Protein AF-A0A937ZSY2-F1 (afdb_monomer_lite)

Sequence (203 aa):
MAGVATFCYALLHLLLFAADKKWLPGGVASEIALRVYLAIGFAALLVFAALAATSTDAAMRRFGARRWRRLHALVYPAALLAVTHHFLQAKLAVGEPLVMAGLLLWLLAFRAMARGFGSAGRIPPRAVALSLALAAPLTALGEAAWYALKVGADPLALLAANLTAEAGTRPAWVVAPILLPLAVATILRARRPAAARLRPAAA

Radius of gyration: 21.31 Å; chains: 1; bounding box: 47×52×63 Å

Structure (mmCIF, N/CA/C/O backbone):
data_AF-A0A937ZSY2-F1
#
_entry.id   AF-A0A937ZSY2-F1
#
loop_
_atom_site.group_PDB
_atom_site.id
_atom_site.type_symbol
_atom_site.label_atom_id
_atom_site.label_alt_id
_atom_site.label_comp_id
_atom_site.label_asym_id
_atom_site.label_entity_id
_atom_site.label_seq_id
_atom_site.pdbx_PDB_ins_code
_atom_site.Cartn_x
_atom_site.Cartn_y
_atom_site.Cartn_z
_atom_site.occupancy
_atom_site.B_iso_or_equiv
_atom_site.auth_seq_id
_atom_site.auth_comp_id
_atom_site.auth_asym_id
_atom_site.auth_atom_id
_atom_site.pdbx_PDB_model_num
ATOM 1 N N . MET A 1 1 ? 0.628 1.681 18.178 1.00 76.94 1 MET A N 1
ATOM 2 C CA . MET A 1 1 ? 2.074 1.752 17.871 1.00 76.94 1 MET A CA 1
ATOM 3 C C . MET A 1 1 ? 2.391 1.491 16.405 1.00 76.94 1 MET A C 1
ATOM 5 O O . MET A 1 1 ? 3.028 2.348 15.816 1.00 76.94 1 MET A O 1
ATOM 9 N N . ALA A 1 2 ? 1.902 0.405 15.787 1.00 88.06 2 ALA A N 1
ATOM 10 C CA . ALA A 1 2 ? 2.209 0.071 14.385 1.00 88.06 2 ALA A CA 1
ATOM 11 C C . ALA A 1 2 ? 2.087 1.249 13.391 1.00 88.06 2 ALA A C 1
ATOM 13 O O . ALA A 1 2 ? 3.024 1.495 12.650 1.00 88.06 2 ALA A O 1
ATOM 14 N N . GLY A 1 3 ? 1.002 2.038 13.429 1.00 90.50 3 GLY A N 1
ATOM 15 C CA . GLY A 1 3 ? 0.835 3.178 12.510 1.00 90.50 3 GLY A CA 1
ATOM 16 C C . GLY A 1 3 ? 1.863 4.307 12.683 1.00 90.50 3 GLY A C 1
ATOM 17 O O . GLY A 1 3 ? 2.325 4.870 11.697 1.00 90.50 3 GLY A O 1
ATOM 18 N N . VAL A 1 4 ? 2.272 4.606 13.920 1.00 92.94 4 VAL A N 1
ATOM 19 C CA . VAL A 1 4 ? 3.329 5.599 14.190 1.00 92.94 4 VAL A CA 1
ATOM 20 C C . VAL A 1 4 ? 4.683 5.057 13.738 1.00 92.94 4 VAL A C 1
ATOM 22 O O . VAL A 1 4 ? 5.443 5.777 13.102 1.00 92.94 4 VAL A O 1
ATOM 25 N N . ALA A 1 5 ? 4.954 3.770 13.979 1.00 95.31 5 ALA A N 1
ATOM 26 C CA . ALA A 1 5 ? 6.164 3.116 13.488 1.00 95.31 5 ALA A CA 1
ATOM 27 C C . ALA A 1 5 ? 6.247 3.138 11.949 1.00 95.31 5 ALA A C 1
ATOM 29 O O . ALA A 1 5 ? 7.307 3.436 11.406 1.00 95.31 5 ALA A O 1
ATOM 30 N N . THR A 1 6 ? 5.129 2.908 11.245 1.00 94.50 6 THR A N 1
ATOM 31 C CA . THR A 1 6 ? 5.050 3.047 9.781 1.00 94.50 6 THR A CA 1
ATOM 32 C C . THR A 1 6 ? 5.427 4.456 9.329 1.00 94.50 6 THR A C 1
ATOM 34 O O . THR A 1 6 ? 6.216 4.598 8.399 1.00 94.50 6 THR A O 1
ATOM 37 N N . PHE A 1 7 ? 4.911 5.496 9.995 1.00 97.06 7 PHE A N 1
ATOM 38 C CA . PHE A 1 7 ? 5.293 6.875 9.691 1.00 97.06 7 PHE A CA 1
ATOM 39 C C . PHE A 1 7 ? 6.787 7.123 9.932 1.00 97.06 7 PHE A C 1
ATOM 41 O O . PHE A 1 7 ? 7.448 7.663 9.051 1.00 97.06 7 PHE A O 1
ATOM 48 N N . CYS A 1 8 ? 7.339 6.693 11.070 1.00 97.31 8 CYS A N 1
ATOM 49 C CA . CYS A 1 8 ? 8.764 6.864 11.358 1.00 97.31 8 CYS A CA 1
ATOM 50 C C . CYS A 1 8 ? 9.648 6.176 10.309 1.00 97.31 8 CYS A C 1
ATOM 52 O O . CYS A 1 8 ? 10.642 6.753 9.876 1.00 97.31 8 CYS A O 1
ATOM 54 N N . TYR A 1 9 ? 9.270 4.976 9.860 1.00 96.88 9 TYR A N 1
ATOM 55 C CA . TYR A 1 9 ? 9.988 4.265 8.803 1.00 96.88 9 TYR A CA 1
ATOM 56 C C . TYR A 1 9 ? 9.887 4.987 7.450 1.00 96.88 9 TYR A C 1
ATOM 58 O O . TYR A 1 9 ? 10.890 5.154 6.762 1.00 96.88 9 TYR A O 1
ATOM 66 N N . ALA A 1 10 ? 8.698 5.477 7.084 1.00 97.00 10 ALA A N 1
ATOM 67 C CA . ALA A 1 10 ? 8.502 6.252 5.859 1.00 97.00 10 ALA A CA 1
ATOM 68 C C . ALA A 1 10 ? 9.257 7.596 5.889 1.00 97.00 10 ALA A C 1
ATOM 70 O O . ALA A 1 10 ? 9.796 8.033 4.873 1.00 97.00 10 ALA A O 1
ATOM 71 N N . LEU A 1 11 ? 9.342 8.237 7.057 1.00 98.00 11 LEU A N 1
ATOM 72 C CA . LEU A 1 11 ? 10.142 9.442 7.253 1.00 98.00 11 LEU A CA 1
ATOM 73 C C . LEU A 1 11 ? 11.633 9.132 7.118 1.00 98.00 11 LEU A C 1
ATOM 75 O O . LEU A 1 11 ? 12.330 9.838 6.397 1.00 98.00 11 LEU A O 1
ATOM 79 N N . LEU A 1 12 ? 12.114 8.057 7.747 1.00 98.19 12 LEU A N 1
ATOM 80 C CA . LEU A 1 12 ? 13.494 7.601 7.590 1.00 98.19 12 LEU A CA 1
ATOM 81 C C . LEU A 1 12 ? 13.824 7.323 6.118 1.00 98.19 12 LEU A C 1
ATOM 83 O O . LEU A 1 12 ? 14.883 7.723 5.649 1.00 98.19 12 LEU A O 1
ATOM 87 N N . HIS A 1 13 ? 12.903 6.711 5.373 1.00 96.62 13 HIS A N 1
ATOM 88 C CA . HIS A 1 13 ? 13.054 6.493 3.936 1.00 96.62 13 HIS A CA 1
ATOM 89 C C . HIS A 1 13 ? 13.247 7.812 3.163 1.00 96.62 13 HIS A C 1
ATOM 91 O O . HIS A 1 13 ? 14.171 7.916 2.355 1.00 96.62 13 HIS A O 1
ATOM 97 N N . LEU A 1 14 ? 12.448 8.848 3.454 1.00 97.00 14 LEU A N 1
ATOM 98 C CA . LEU A 1 14 ? 12.651 10.180 2.869 1.00 97.00 14 LEU A CA 1
ATOM 99 C C . LEU A 1 14 ? 14.004 10.787 3.275 1.00 97.00 14 LEU A C 1
ATOM 101 O O . LEU A 1 14 ? 14.661 11.410 2.445 1.00 97.00 14 LEU A O 1
ATOM 105 N N . LEU A 1 15 ? 14.426 10.615 4.530 1.00 97.62 15 LEU A N 1
ATOM 106 C CA . LEU A 1 15 ? 15.708 11.131 5.020 1.00 97.62 15 LEU A CA 1
ATOM 107 C C . LEU A 1 15 ? 16.901 10.459 4.328 1.00 97.62 15 LEU A C 1
ATOM 109 O O . LEU A 1 15 ? 17.856 11.145 3.978 1.00 97.62 15 LEU A O 1
ATOM 113 N N . LEU A 1 16 ? 16.835 9.150 4.073 1.00 97.50 16 LEU A N 1
ATOM 114 C CA . LEU A 1 16 ? 17.855 8.438 3.299 1.00 97.50 16 LEU A CA 1
ATOM 115 C C . LEU A 1 16 ? 17.916 8.951 1.855 1.00 97.50 16 LEU A C 1
ATOM 117 O O . LEU A 1 16 ? 18.996 9.244 1.351 1.00 97.50 16 LEU A O 1
ATOM 121 N N . PHE A 1 17 ? 16.762 9.168 1.221 1.00 95.62 17 PHE A N 1
ATOM 122 C CA . PHE A 1 17 ? 16.713 9.797 -0.099 1.00 95.62 17 PHE A CA 1
ATOM 123 C C . PHE A 1 17 ? 17.284 11.228 -0.092 1.00 95.62 17 PHE A C 1
ATOM 125 O O . PHE A 1 17 ? 18.011 11.621 -1.005 1.00 95.62 17 PHE A O 1
ATOM 132 N N . ALA A 1 18 ? 17.001 12.016 0.948 1.00 96.62 18 ALA A N 1
ATOM 133 C CA . ALA A 1 18 ? 17.579 13.347 1.101 1.00 96.62 18 ALA A CA 1
ATOM 134 C C . ALA A 1 18 ? 19.104 13.291 1.280 1.00 96.62 18 ALA A C 1
ATOM 136 O O . ALA A 1 18 ? 19.813 14.114 0.697 1.00 96.62 18 ALA A O 1
ATOM 137 N N . ALA A 1 19 ? 19.615 12.299 2.013 1.00 97.12 19 ALA A N 1
ATOM 138 C CA . ALA A 1 19 ? 21.046 12.051 2.154 1.00 97.12 19 ALA A CA 1
ATOM 139 C C . ALA A 1 19 ? 21.707 11.703 0.808 1.00 97.12 19 ALA A C 1
ATOM 141 O O . ALA A 1 19 ? 22.762 12.260 0.485 1.00 97.12 19 ALA A O 1
ATOM 142 N N . ASP A 1 20 ? 21.057 10.882 -0.025 1.00 95.44 20 ASP A N 1
ATOM 143 C CA . ASP A 1 20 ? 21.511 10.589 -1.394 1.00 95.44 20 ASP A CA 1
ATOM 144 C C . ASP A 1 20 ? 21.580 11.859 -2.256 1.00 95.44 20 ASP A C 1
ATOM 146 O O . ASP A 1 20 ? 22.506 12.038 -3.053 1.00 95.44 20 ASP A O 1
ATOM 150 N N . LYS A 1 21 ? 20.653 12.798 -2.040 1.00 95.31 21 LYS A N 1
ATOM 151 C CA . LYS A 1 21 ? 20.648 14.140 -2.651 1.00 95.31 21 LYS A CA 1
ATOM 152 C C . LYS A 1 21 ? 21.519 15.163 -1.904 1.00 95.31 21 LYS A C 1
ATOM 154 O O . LYS A 1 21 ? 21.368 16.367 -2.118 1.00 95.31 21 LYS A O 1
ATOM 159 N N . LYS A 1 22 ? 22.443 14.707 -1.050 1.00 96.06 22 LYS A N 1
ATOM 160 C CA . LYS A 1 22 ? 23.408 15.536 -0.299 1.00 96.06 22 LYS A CA 1
ATOM 161 C C . LYS A 1 22 ? 22.754 16.592 0.595 1.00 96.06 22 LYS A C 1
ATOM 163 O O . LYS A 1 22 ? 23.337 17.644 0.831 1.00 96.06 22 LYS A O 1
ATOM 168 N N . TRP A 1 23 ? 21.547 16.311 1.081 1.00 94.75 23 TRP A N 1
ATOM 169 C CA . TRP A 1 23 ? 20.759 17.208 1.928 1.00 94.75 23 TRP A CA 1
ATOM 170 C C . TRP A 1 23 ? 20.423 18.561 1.285 1.00 94.75 23 TRP A C 1
ATOM 172 O O . TRP A 1 23 ? 20.120 19.512 1.997 1.00 94.75 23 TRP A O 1
ATOM 182 N N . LEU A 1 24 ? 20.432 18.655 -0.051 1.00 96.00 24 LEU A N 1
ATOM 183 C CA . LEU A 1 24 ? 20.069 19.870 -0.786 1.00 96.00 24 LEU A CA 1
ATOM 184 C C . LEU A 1 24 ? 18.540 19.953 -0.959 1.00 96.00 24 LEU A C 1
ATOM 186 O O . LEU A 1 24 ? 17.996 19.249 -1.816 1.00 96.00 24 LEU A O 1
ATOM 190 N N . PRO A 1 25 ? 17.813 20.823 -0.224 1.00 92.00 25 PRO A N 1
ATOM 191 C CA . PRO A 1 25 ? 16.347 20.796 -0.211 1.00 92.00 25 PRO A CA 1
ATOM 192 C C . PRO A 1 25 ? 15.735 21.100 -1.580 1.00 92.00 25 PRO A C 1
ATOM 194 O O . PRO A 1 25 ? 14.761 20.465 -1.976 1.00 92.00 25 PRO A O 1
ATOM 197 N N . GLY A 1 26 ? 16.349 22.016 -2.340 1.00 94.88 26 GLY A N 1
ATOM 198 C CA . GLY A 1 26 ? 15.923 22.333 -3.704 1.00 94.88 26 GLY A CA 1
ATOM 199 C C . GLY A 1 26 ? 16.062 21.148 -4.663 1.00 94.88 26 GLY A C 1
ATOM 200 O O . GLY A 1 26 ? 15.178 20.930 -5.484 1.00 94.88 26 GLY A O 1
ATOM 201 N N . GLY A 1 27 ? 17.123 20.345 -4.517 1.00 93.44 27 GLY A N 1
ATOM 202 C CA . GLY A 1 27 ? 17.347 19.141 -5.325 1.00 93.44 27 GLY A CA 1
ATOM 203 C C . GLY A 1 27 ? 16.416 17.984 -4.955 1.00 93.44 27 GLY A C 1
ATOM 204 O O . GLY A 1 27 ? 15.957 17.251 -5.826 1.00 93.44 27 GLY A O 1
ATOM 205 N N . VAL A 1 28 ? 16.100 17.833 -3.666 1.00 95.69 28 VAL A N 1
ATOM 206 C CA . VAL A 1 28 ? 15.103 16.860 -3.189 1.00 95.69 28 VAL A CA 1
ATOM 207 C C . VAL A 1 28 ? 13.716 17.223 -3.717 1.00 95.69 28 VAL A C 1
ATOM 209 O O . VAL A 1 28 ? 13.038 16.380 -4.301 1.00 95.69 28 VAL A O 1
ATOM 212 N N . ALA A 1 29 ? 13.306 18.481 -3.542 1.00 95.62 29 ALA A N 1
ATOM 213 C CA . ALA A 1 29 ? 11.988 18.950 -3.951 1.00 95.62 29 ALA A CA 1
ATOM 214 C C . ALA A 1 29 ? 11.795 18.881 -5.472 1.00 95.62 29 ALA A C 1
ATOM 216 O O . ALA A 1 29 ? 10.752 18.410 -5.927 1.00 95.62 29 ALA A O 1
ATOM 217 N N . SER A 1 30 ? 12.796 19.297 -6.255 1.00 96.56 30 SER A N 1
ATOM 218 C CA . SER A 1 30 ? 12.720 19.238 -7.717 1.00 96.56 30 SER A CA 1
ATOM 219 C C . SER A 1 30 ? 12.613 17.799 -8.221 1.00 96.56 30 SER A C 1
ATOM 221 O O . SER A 1 30 ? 11.759 17.510 -9.056 1.00 96.56 30 SER A O 1
ATOM 223 N N . GLU A 1 31 ? 13.396 16.871 -7.667 1.00 95.81 31 GLU A N 1
ATOM 224 C CA . GLU A 1 31 ? 13.339 15.460 -8.052 1.00 95.81 31 GLU A CA 1
ATOM 225 C C . GLU A 1 31 ? 11.979 14.830 -7.709 1.00 95.81 31 GLU A C 1
ATOM 227 O O . GLU A 1 31 ? 11.426 14.079 -8.517 1.00 95.81 31 GLU A O 1
ATOM 232 N N . ILE A 1 32 ? 11.413 15.155 -6.538 1.00 96.69 32 ILE A N 1
ATOM 233 C CA . ILE A 1 32 ? 10.078 14.685 -6.142 1.00 96.69 32 ILE A CA 1
ATOM 234 C C . ILE A 1 32 ? 9.007 15.224 -7.094 1.00 96.69 32 ILE A C 1
ATOM 236 O O . ILE A 1 32 ? 8.135 14.467 -7.518 1.00 96.69 32 ILE A O 1
ATOM 240 N N . ALA A 1 33 ? 9.076 16.508 -7.447 1.00 95.50 33 ALA A N 1
ATOM 241 C CA . ALA A 1 33 ? 8.094 17.149 -8.316 1.00 95.50 33 ALA A CA 1
ATOM 242 C C . ALA A 1 33 ? 8.151 16.631 -9.762 1.00 95.50 33 ALA A C 1
ATOM 244 O O . ALA A 1 33 ? 7.114 16.480 -10.405 1.00 95.50 33 ALA A O 1
ATOM 245 N N . LEU A 1 34 ? 9.350 16.337 -10.272 1.00 96.12 34 LEU A N 1
ATOM 246 C CA . LEU A 1 34 ? 9.555 15.931 -11.666 1.00 96.12 34 LEU A CA 1
ATOM 247 C C . LEU A 1 34 ? 9.305 14.438 -11.917 1.00 96.12 34 LEU A C 1
ATOM 249 O O . LEU A 1 34 ? 9.167 14.023 -13.068 1.00 96.12 34 LEU A O 1
ATOM 253 N N . ARG A 1 35 ? 9.242 13.607 -10.870 1.00 95.12 35 ARG A N 1
ATOM 254 C CA . ARG A 1 35 ? 9.078 12.153 -10.999 1.00 95.12 35 ARG A CA 1
ATOM 255 C C . ARG A 1 35 ? 7.767 11.697 -10.377 1.00 95.12 35 ARG A C 1
ATOM 257 O O . ARG A 1 35 ? 7.639 11.636 -9.158 1.00 95.12 35 ARG A O 1
ATOM 264 N N . VAL A 1 36 ? 6.822 11.272 -11.220 1.00 94.69 36 VAL A N 1
ATOM 265 C CA . VAL A 1 36 ? 5.466 10.871 -10.793 1.00 94.69 36 VAL A CA 1
ATOM 266 C C . VAL A 1 36 ? 5.465 9.838 -9.662 1.00 94.69 36 VAL A C 1
ATOM 268 O O . VAL A 1 36 ? 4.696 9.965 -8.714 1.00 94.69 36 VAL A O 1
ATOM 271 N N . TYR A 1 37 ? 6.359 8.844 -9.709 1.00 93.62 37 TYR A N 1
ATOM 272 C CA . TYR A 1 37 ? 6.430 7.835 -8.657 1.00 93.62 37 TYR A CA 1
ATOM 273 C C . TYR A 1 37 ? 6.889 8.440 -7.324 1.00 93.62 37 TYR A C 1
ATOM 275 O O . TYR A 1 37 ? 6.294 8.112 -6.302 1.00 93.62 37 TYR A O 1
ATOM 283 N N . LEU A 1 38 ? 7.848 9.377 -7.304 1.00 96.00 38 LEU A N 1
ATOM 284 C CA . LEU A 1 38 ? 8.245 10.078 -6.072 1.00 96.00 38 LEU A CA 1
ATOM 285 C C . LEU A 1 38 ? 7.109 10.955 -5.547 1.00 96.00 38 LEU A C 1
ATOM 287 O O . LEU A 1 38 ? 6.854 10.940 -4.346 1.00 96.00 38 LEU A O 1
ATOM 291 N N . ALA A 1 39 ? 6.405 11.671 -6.425 1.00 96.88 39 ALA A N 1
ATOM 292 C CA . ALA A 1 39 ? 5.262 12.494 -6.035 1.00 96.88 39 ALA A CA 1
ATOM 293 C C . ALA A 1 39 ? 4.166 11.659 -5.344 1.00 96.88 39 ALA A C 1
ATOM 295 O O . ALA A 1 39 ? 3.644 12.061 -4.303 1.00 96.88 39 ALA A O 1
ATOM 296 N N . ILE A 1 40 ? 3.870 10.461 -5.863 1.00 97.31 40 ILE A N 1
ATOM 297 C CA . ILE A 1 40 ? 2.925 9.511 -5.249 1.00 97.31 40 ILE A CA 1
ATOM 298 C C . ILE A 1 40 ? 3.413 9.060 -3.863 1.00 97.31 40 ILE A C 1
ATOM 300 O O . ILE A 1 40 ? 2.636 9.062 -2.905 1.00 97.31 40 ILE A O 1
ATOM 304 N N . GLY A 1 41 ? 4.695 8.701 -3.737 1.00 96.94 41 GLY A N 1
ATOM 305 C CA . GLY A 1 41 ? 5.289 8.297 -2.457 1.00 96.94 41 GLY A CA 1
ATOM 306 C C . GLY A 1 41 ? 5.260 9.423 -1.419 1.00 96.94 41 GLY A C 1
ATOM 307 O O . GLY A 1 41 ? 4.880 9.208 -0.267 1.00 96.94 41 GLY A O 1
ATOM 308 N N . PHE A 1 42 ? 5.569 10.649 -1.841 1.00 97.56 42 PHE A N 1
ATOM 309 C CA . PHE A 1 42 ? 5.512 11.834 -0.990 1.00 97.56 42 PHE A CA 1
ATOM 310 C C . PHE A 1 42 ? 4.079 12.155 -0.547 1.00 97.56 42 PHE A C 1
ATOM 312 O O . PHE A 1 42 ? 3.846 12.434 0.628 1.00 97.56 42 PHE A O 1
ATOM 319 N N . ALA A 1 43 ? 3.093 12.029 -1.439 1.00 97.94 43 ALA A N 1
ATOM 320 C CA . ALA A 1 43 ? 1.684 12.179 -1.078 1.00 97.94 43 ALA A CA 1
ATOM 321 C C . ALA A 1 43 ? 1.254 11.158 -0.006 1.00 97.94 43 ALA A C 1
ATOM 323 O O . ALA A 1 43 ? 0.574 11.525 0.955 1.00 97.94 43 ALA A O 1
ATOM 324 N N . ALA A 1 44 ? 1.692 9.897 -0.115 1.00 97.75 44 ALA A N 1
ATOM 325 C CA . ALA A 1 44 ? 1.448 8.888 0.918 1.00 97.75 44 ALA A CA 1
ATOM 326 C C . ALA A 1 44 ? 2.088 9.275 2.265 1.00 97.75 44 ALA A C 1
ATOM 328 O O . ALA A 1 44 ? 1.439 9.166 3.309 1.00 97.75 44 ALA A O 1
ATOM 329 N N . LEU A 1 45 ? 3.325 9.789 2.246 1.00 97.88 45 LEU A N 1
ATOM 330 C CA . LEU A 1 45 ? 4.024 10.268 3.441 1.00 97.88 45 LEU A CA 1
ATOM 331 C C . LEU A 1 45 ? 3.273 11.412 4.135 1.00 97.88 45 LEU A C 1
ATOM 333 O O . LEU A 1 45 ? 3.147 11.388 5.359 1.00 97.88 45 LEU A O 1
ATOM 337 N N . LEU A 1 46 ? 2.732 12.376 3.383 1.00 98.00 46 LEU A N 1
ATOM 338 C CA . LEU A 1 46 ? 1.934 13.472 3.948 1.00 98.00 46 LEU A CA 1
ATOM 339 C C . LEU A 1 46 ? 0.686 12.953 4.673 1.00 98.00 46 LEU A C 1
ATOM 341 O O . LEU A 1 46 ? 0.354 13.428 5.763 1.00 98.00 46 LEU A O 1
ATOM 345 N N . VAL A 1 47 ? 0.020 11.938 4.112 1.00 97.94 47 VAL A N 1
ATOM 346 C CA . VAL A 1 47 ? -1.107 11.289 4.792 1.00 97.94 47 VAL A CA 1
ATOM 347 C C . VAL A 1 47 ? -0.630 10.597 6.069 1.00 97.94 47 VAL A C 1
ATOM 349 O O . VAL A 1 47 ? -1.222 10.817 7.126 1.00 97.94 47 VAL A O 1
ATOM 352 N N . PHE A 1 48 ? 0.454 9.816 6.023 1.00 9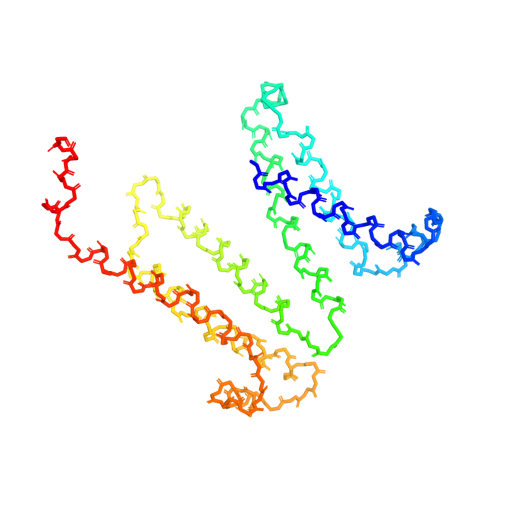7.69 48 PHE A N 1
ATOM 353 C CA . PHE A 1 48 ? 1.002 9.175 7.224 1.00 97.69 48 PHE A CA 1
ATOM 354 C C . PHE A 1 48 ? 1.407 10.187 8.304 1.00 97.69 48 PHE A C 1
ATOM 356 O O . PHE A 1 48 ? 1.133 9.940 9.478 1.00 97.69 48 PHE A O 1
ATOM 363 N N . ALA A 1 49 ? 1.966 11.338 7.925 1.00 97.25 49 ALA A N 1
ATOM 364 C CA . ALA A 1 49 ? 2.304 12.419 8.848 1.00 97.25 49 ALA A CA 1
ATOM 365 C C . ALA A 1 49 ? 1.058 12.968 9.559 1.00 97.25 49 ALA A C 1
ATOM 367 O O . ALA A 1 49 ? 1.042 13.081 10.786 1.00 97.25 49 ALA A O 1
ATOM 368 N N . ALA A 1 50 ? -0.021 13.235 8.815 1.00 95.94 50 ALA A N 1
ATOM 369 C CA . ALA A 1 50 ? -1.286 13.690 9.393 1.00 95.94 50 ALA A CA 1
ATOM 370 C C . ALA A 1 50 ? -1.904 12.644 10.346 1.00 95.94 50 ALA A C 1
ATOM 372 O O . ALA A 1 50 ? -2.430 12.985 11.413 1.00 95.94 50 ALA A O 1
ATOM 373 N N . LEU A 1 51 ? -1.819 11.356 9.998 1.00 96.31 51 LEU A N 1
ATOM 374 C CA . LEU A 1 51 ? -2.300 10.266 10.852 1.00 96.31 51 LEU A CA 1
ATOM 375 C C . LEU A 1 51 ? -1.460 10.113 12.126 1.00 96.31 51 LEU A C 1
ATOM 377 O O . LEU A 1 51 ? -2.018 9.972 13.217 1.00 96.31 51 LEU A O 1
ATOM 381 N N . ALA A 1 52 ? -0.134 10.190 12.015 1.00 95.62 52 ALA A N 1
ATOM 382 C CA . ALA A 1 52 ? 0.780 10.126 13.151 1.00 95.62 52 ALA A CA 1
ATOM 383 C C . ALA A 1 52 ? 0.575 11.311 14.107 1.00 95.62 52 ALA A C 1
ATOM 385 O O . ALA A 1 52 ? 0.405 11.102 15.309 1.00 95.62 52 ALA A O 1
ATOM 386 N N . ALA A 1 53 ? 0.468 12.535 13.579 1.00 94.44 53 ALA A N 1
ATOM 387 C CA . ALA A 1 53 ? 0.205 13.738 14.374 1.00 94.44 53 ALA A CA 1
ATOM 388 C C . ALA A 1 53 ? -1.127 13.665 15.147 1.00 94.44 53 ALA A C 1
ATOM 390 O O . ALA A 1 53 ? -1.266 14.239 16.226 1.00 94.44 53 ALA A O 1
ATOM 391 N N . THR A 1 54 ? -2.108 12.921 14.627 1.00 94.88 54 THR A N 1
ATOM 392 C CA . THR A 1 54 ? -3.424 12.723 15.261 1.00 94.88 54 THR A CA 1
ATOM 393 C C . THR A 1 54 ? -3.561 11.399 16.018 1.00 94.88 54 THR A C 1
ATOM 395 O O . THR A 1 54 ? -4.675 10.993 16.350 1.00 94.88 54 THR A O 1
ATOM 398 N N . SER A 1 55 ? -2.451 10.721 16.320 1.00 91.62 55 SER A N 1
ATOM 399 C CA . SER A 1 55 ? -2.433 9.438 17.043 1.00 91.62 55 SER A CA 1
ATOM 400 C C . SER A 1 55 ? -2.331 9.575 18.574 1.00 91.62 55 SER A C 1
ATOM 402 O O . SER A 1 55 ? -2.085 8.580 19.251 1.00 91.62 55 SER A O 1
ATOM 404 N N . THR A 1 56 ? -2.506 10.777 19.138 1.00 91.88 56 THR A N 1
ATOM 405 C CA . THR A 1 56 ? -2.504 11.010 20.596 1.00 91.88 56 THR A CA 1
ATOM 406 C C . THR A 1 56 ? -3.915 10.985 21.181 1.00 91.88 56 THR A C 1
ATOM 408 O O . THR A 1 56 ? -4.883 11.384 20.526 1.00 91.88 56 THR A O 1
ATOM 411 N N . ASP A 1 57 ? -4.043 10.596 22.452 1.00 90.94 57 ASP A N 1
ATOM 412 C CA . ASP A 1 57 ? -5.342 10.585 23.142 1.00 90.94 57 ASP A CA 1
ATOM 413 C C . ASP A 1 57 ? -5.960 11.986 23.215 1.00 90.94 57 ASP A C 1
ATOM 415 O O . ASP A 1 57 ? -7.172 12.154 23.086 1.00 90.94 57 ASP A O 1
ATOM 419 N N . ALA A 1 58 ? -5.123 13.017 23.365 1.00 91.00 58 ALA A N 1
ATOM 420 C CA . ALA A 1 58 ? -5.560 14.408 23.341 1.00 91.00 58 ALA A CA 1
ATOM 421 C C . ALA A 1 58 ? -6.179 14.788 21.985 1.00 91.00 58 ALA A C 1
ATOM 423 O O . ALA A 1 58 ? -7.256 15.390 21.949 1.00 91.00 58 ALA A O 1
ATOM 424 N N . ALA A 1 59 ? -5.554 14.387 20.872 1.00 89.81 59 ALA A N 1
ATOM 425 C CA . ALA A 1 59 ? -6.115 14.598 19.542 1.00 89.81 59 ALA A CA 1
ATOM 426 C C . ALA A 1 59 ? -7.440 13.838 19.375 1.00 89.81 59 ALA A C 1
ATOM 428 O O . ALA A 1 59 ? -8.428 14.416 18.916 1.00 89.81 59 ALA A O 1
ATOM 429 N N . MET A 1 60 ? -7.505 12.578 19.812 1.00 91.25 60 MET A N 1
ATOM 430 C CA . MET A 1 60 ? -8.728 11.773 19.732 1.00 91.25 60 MET A CA 1
ATOM 431 C C . MET A 1 60 ? -9.898 12.417 20.491 1.00 91.25 60 MET A C 1
ATOM 433 O O . MET A 1 60 ? -11.008 12.499 19.952 1.00 91.25 60 MET A O 1
ATOM 437 N N . ARG A 1 61 ? -9.644 12.937 21.700 1.00 91.00 61 ARG A N 1
ATOM 438 C CA . ARG A 1 61 ? -10.642 13.671 22.496 1.00 91.00 61 ARG A CA 1
ATOM 439 C C . ARG A 1 61 ? -11.085 14.968 21.813 1.00 91.00 61 ARG A C 1
ATOM 441 O O . ARG A 1 61 ? -12.280 15.240 21.771 1.00 91.00 61 ARG A O 1
ATOM 448 N N . ARG A 1 62 ? -10.158 15.728 21.216 1.00 92.44 62 ARG A N 1
ATOM 449 C CA . ARG A 1 62 ? -10.449 17.008 20.540 1.00 92.44 62 ARG A CA 1
ATOM 450 C C . ARG A 1 62 ? -11.284 16.850 19.264 1.00 92.44 62 ARG A C 1
ATOM 452 O O . ARG A 1 62 ? -12.185 17.646 19.023 1.00 92.44 62 ARG A O 1
ATOM 459 N N . PHE A 1 63 ? -10.989 15.851 18.430 1.00 87.25 63 PHE A N 1
ATOM 460 C CA . PHE A 1 63 ? -11.713 15.629 17.168 1.00 87.25 63 PHE A CA 1
ATOM 461 C C . PHE A 1 63 ? -13.047 14.895 17.356 1.00 87.25 63 PHE A C 1
ATOM 463 O O . PHE A 1 63 ? -13.931 14.978 16.496 1.00 87.25 63 PHE A O 1
ATOM 470 N N . GLY A 1 64 ? -13.181 14.151 18.454 1.00 92.38 64 GLY A N 1
ATOM 471 C CA . GLY A 1 64 ? -14.277 13.221 18.676 1.00 92.38 64 GLY A CA 1
ATOM 472 C C . GLY A 1 64 ? -14.143 11.947 17.833 1.00 92.38 64 GLY A C 1
ATOM 473 O O . GLY A 1 64 ? -13.657 11.943 16.695 1.00 92.38 64 GLY A O 1
ATOM 474 N N . ALA A 1 65 ? -14.643 10.835 18.375 1.00 89.75 65 ALA A N 1
ATOM 475 C CA . ALA A 1 65 ? -14.428 9.493 17.828 1.00 89.75 65 ALA A CA 1
ATOM 476 C C . ALA A 1 65 ? -14.900 9.308 16.372 1.00 89.75 65 ALA A C 1
ATOM 478 O O . ALA A 1 65 ? -14.385 8.455 15.648 1.00 89.75 65 ALA A O 1
ATOM 479 N N . ARG A 1 66 ? -15.901 10.069 15.909 1.00 92.25 66 ARG A N 1
ATOM 480 C CA . ARG A 1 66 ? -16.427 9.944 14.537 1.00 92.25 66 ARG A CA 1
ATOM 481 C C . ARG A 1 66 ? -15.519 10.606 13.501 1.00 92.25 66 ARG A C 1
ATOM 483 O O . ARG A 1 66 ? -15.242 9.991 12.474 1.00 92.25 66 ARG A O 1
ATOM 490 N N . ARG A 1 67 ? -15.059 11.838 13.753 1.00 93.69 67 ARG A N 1
ATOM 491 C CA . ARG A 1 67 ? -14.175 12.566 12.824 1.00 93.69 67 ARG A CA 1
ATOM 492 C C . ARG A 1 67 ? -12.778 11.955 12.823 1.00 93.69 67 ARG A C 1
ATOM 494 O O . ARG A 1 67 ? -12.235 11.727 11.748 1.00 93.69 67 ARG A O 1
ATOM 501 N N . TRP A 1 68 ? -12.271 11.575 13.998 1.00 94.12 68 TRP A N 1
ATOM 502 C CA . TRP A 1 68 ? -10.991 10.878 14.129 1.00 94.12 68 TRP A CA 1
ATOM 503 C C . TRP A 1 68 ? -10.960 9.569 13.323 1.00 94.12 68 TRP A C 1
ATOM 505 O O . TRP A 1 68 ? -10.059 9.367 12.515 1.00 94.12 68 TRP A O 1
ATOM 515 N N . ARG A 1 69 ? -12.003 8.727 13.428 1.00 92.62 69 ARG A N 1
ATOM 516 C CA . ARG A 1 69 ? -12.103 7.493 12.623 1.00 92.62 69 ARG A CA 1
ATOM 517 C C . ARG A 1 69 ? -12.170 7.749 11.117 1.00 92.62 69 ARG A C 1
ATOM 519 O O . ARG A 1 69 ? -11.638 6.949 10.356 1.00 92.62 69 ARG A O 1
ATOM 526 N N . ARG A 1 70 ? -12.833 8.826 10.676 1.00 94.19 70 ARG A N 1
ATOM 527 C CA . ARG A 1 70 ? -12.881 9.203 9.251 1.00 94.19 70 ARG A CA 1
ATOM 528 C C . ARG A 1 70 ? -11.506 9.627 8.743 1.00 94.19 70 ARG A C 1
ATOM 530 O O . ARG A 1 70 ? -11.107 9.163 7.684 1.00 94.19 70 ARG A O 1
ATOM 537 N N . LEU A 1 71 ? -10.780 10.434 9.517 1.00 94.12 71 LEU A N 1
ATOM 538 C CA . LEU A 1 71 ? -9.406 10.816 9.194 1.00 94.12 71 LEU A CA 1
ATOM 539 C C . LEU A 1 71 ? -8.507 9.577 9.115 1.00 94.12 71 LEU A C 1
ATOM 541 O O . LEU A 1 71 ? -7.846 9.360 8.109 1.00 94.12 71 LEU A O 1
ATOM 545 N N . HIS A 1 72 ? -8.560 8.702 10.120 1.00 94.69 72 HIS A N 1
ATOM 546 C CA . HIS A 1 72 ? -7.754 7.476 10.159 1.00 94.69 72 HIS A CA 1
ATOM 547 C C . HIS A 1 72 ? -8.152 6.428 9.113 1.00 94.69 72 HIS A C 1
ATOM 549 O O . HIS A 1 72 ? -7.370 5.528 8.815 1.00 94.69 72 HIS A O 1
ATOM 555 N N . ALA A 1 73 ? -9.315 6.561 8.470 1.00 94.44 73 ALA A N 1
ATOM 556 C CA . ALA A 1 73 ? -9.651 5.754 7.300 1.00 94.44 73 ALA A CA 1
ATOM 557 C C . ALA A 1 73 ? -8.802 6.106 6.064 1.00 94.44 73 ALA A C 1
ATOM 559 O O . ALA A 1 73 ? -8.712 5.280 5.156 1.00 94.44 73 ALA A O 1
ATOM 560 N N . LEU A 1 74 ? -8.121 7.261 6.046 1.00 96.38 74 LEU A N 1
ATOM 561 C CA . LEU A 1 74 ? -7.169 7.618 4.988 1.00 96.38 74 LEU A CA 1
ATOM 562 C C . LEU A 1 74 ? -5.957 6.674 4.921 1.00 96.38 74 LEU A C 1
ATOM 564 O O . LEU A 1 74 ? -5.232 6.683 3.931 1.00 96.38 74 LEU A O 1
ATOM 568 N N . VAL A 1 75 ? -5.772 5.794 5.910 1.00 95.25 75 VAL A N 1
ATOM 569 C CA . VAL A 1 75 ? -4.764 4.730 5.840 1.00 95.25 75 VAL A CA 1
ATOM 570 C C . VAL A 1 75 ? -4.976 3.789 4.641 1.00 95.25 75 VAL A C 1
ATOM 572 O O . VAL A 1 75 ? -3.999 3.271 4.112 1.00 95.25 75 VAL A O 1
ATOM 575 N N . TYR A 1 76 ? -6.219 3.582 4.172 1.00 93.31 76 TYR A N 1
ATOM 576 C CA . TYR A 1 76 ? -6.495 2.729 3.000 1.00 93.31 76 TYR A CA 1
ATOM 577 C C . TYR A 1 76 ? -5.965 3.322 1.702 1.00 93.31 76 TYR A C 1
ATOM 579 O O . TYR A 1 76 ? -5.159 2.654 1.054 1.00 93.31 76 TYR A O 1
ATOM 587 N N . PRO A 1 77 ? -6.359 4.552 1.315 1.00 95.38 77 PRO A N 1
ATOM 588 C CA . PRO A 1 77 ? -5.773 5.173 0.141 1.00 95.38 77 PRO A CA 1
ATOM 589 C C . PRO A 1 77 ? -4.265 5.398 0.310 1.00 95.38 77 PRO A C 1
ATOM 591 O O . PRO A 1 77 ? -3.536 5.174 -0.648 1.00 95.38 77 PRO A O 1
ATOM 594 N N . ALA A 1 78 ? -3.759 5.733 1.506 1.00 96.19 78 ALA A N 1
ATOM 595 C CA . ALA A 1 78 ? -2.314 5.882 1.722 1.00 96.19 78 ALA A CA 1
ATOM 596 C C . ALA A 1 78 ? -1.532 4.582 1.475 1.00 96.19 78 ALA A C 1
ATOM 598 O O . ALA A 1 78 ? -0.486 4.608 0.832 1.00 96.19 78 ALA A O 1
ATOM 599 N N . ALA A 1 79 ? -2.052 3.438 1.931 1.00 94.25 79 ALA A N 1
ATOM 600 C CA . ALA A 1 79 ? -1.443 2.138 1.662 1.00 94.25 79 ALA A CA 1
ATOM 601 C C . ALA A 1 79 ? -1.448 1.804 0.163 1.00 94.25 79 ALA A C 1
ATOM 603 O O . ALA A 1 79 ? -0.460 1.281 -0.351 1.00 94.25 79 ALA A O 1
ATOM 604 N N . LEU A 1 80 ? -2.526 2.149 -0.551 1.00 93.56 80 LEU A N 1
ATOM 605 C CA . LEU A 1 80 ? -2.603 1.952 -1.998 1.00 93.56 80 LEU A CA 1
ATOM 606 C C . LEU A 1 80 ? -1.579 2.827 -2.739 1.00 93.56 80 LEU A C 1
ATOM 608 O O . LEU A 1 80 ? -0.888 2.330 -3.629 1.00 93.56 80 LEU A O 1
ATOM 612 N N . LEU A 1 81 ? -1.428 4.095 -2.339 1.00 96.06 81 LEU A N 1
ATOM 613 C CA . LEU A 1 81 ? -0.406 4.995 -2.883 1.00 96.06 81 LEU A CA 1
ATOM 614 C C . LEU A 1 81 ? 1.007 4.460 -2.619 1.00 96.06 81 LEU A C 1
ATOM 616 O O . LEU A 1 81 ? 1.822 4.450 -3.534 1.00 96.06 81 LEU A O 1
ATOM 620 N N . ALA A 1 82 ? 1.288 3.962 -1.412 1.00 95.12 82 ALA A N 1
ATOM 621 C CA . ALA A 1 82 ? 2.596 3.403 -1.064 1.00 95.12 82 ALA A CA 1
ATOM 622 C C . ALA A 1 82 ? 2.956 2.169 -1.912 1.00 95.12 82 ALA A C 1
ATOM 624 O O . ALA A 1 82 ? 4.067 2.078 -2.434 1.00 95.12 82 ALA A O 1
ATOM 625 N N . VAL A 1 83 ? 2.009 1.247 -2.112 1.00 92.56 83 VAL A N 1
ATOM 626 C CA . VAL A 1 83 ? 2.205 0.090 -3.002 1.00 92.56 83 VAL A CA 1
ATOM 627 C C . VAL A 1 83 ? 2.386 0.544 -4.451 1.00 92.56 83 VAL A C 1
ATOM 629 O O . VAL A 1 83 ? 3.285 0.064 -5.133 1.00 92.56 83 VAL A O 1
ATOM 632 N N . THR A 1 84 ? 1.591 1.511 -4.914 1.00 91.94 84 THR A N 1
ATOM 633 C CA . THR A 1 84 ? 1.705 2.061 -6.276 1.00 91.94 84 THR A CA 1
ATOM 634 C C . THR A 1 84 ? 3.066 2.719 -6.504 1.00 91.94 84 THR A C 1
ATOM 636 O O . THR A 1 84 ? 3.699 2.487 -7.531 1.00 91.94 84 THR A O 1
ATOM 639 N N . HIS A 1 85 ? 3.547 3.498 -5.533 1.00 94.25 85 HIS A N 1
ATOM 640 C CA . HIS A 1 85 ? 4.882 4.088 -5.536 1.00 94.25 85 HIS A CA 1
ATOM 641 C C . HIS A 1 85 ? 5.967 3.015 -5.705 1.00 94.25 85 HIS A C 1
ATOM 643 O O . HIS A 1 85 ? 6.805 3.138 -6.598 1.00 94.25 85 HIS A O 1
ATOM 649 N N . HIS A 1 86 ? 5.895 1.934 -4.920 1.00 91.56 86 HIS A N 1
ATOM 650 C CA . HIS A 1 86 ? 6.832 0.813 -5.010 1.00 91.56 86 HIS A CA 1
ATOM 651 C C . HIS A 1 86 ? 6.773 0.148 -6.398 1.00 91.56 86 HIS A C 1
ATOM 653 O O . HIS A 1 86 ? 7.807 -0.081 -7.025 1.00 91.56 86 HIS A O 1
ATOM 659 N N . PHE A 1 87 ? 5.573 -0.105 -6.925 1.00 87.50 87 PHE A N 1
ATOM 660 C CA . PHE A 1 87 ? 5.397 -0.684 -8.261 1.00 87.50 87 PHE A CA 1
ATOM 661 C C . PHE A 1 87 ? 6.027 0.151 -9.368 1.00 87.50 87 PHE A C 1
ATOM 663 O O . PHE A 1 87 ? 6.697 -0.394 -10.238 1.00 87.50 87 PHE A O 1
ATOM 670 N N . LEU A 1 88 ? 5.808 1.466 -9.347 1.00 88.38 88 LEU A N 1
ATOM 671 C CA . LEU A 1 88 ? 6.331 2.363 -10.376 1.00 88.38 88 LEU A CA 1
ATOM 672 C C . LEU A 1 88 ? 7.848 2.559 -10.266 1.00 88.38 88 LEU A C 1
ATOM 674 O O . LEU A 1 88 ? 8.493 2.892 -11.259 1.00 88.38 88 LEU A O 1
ATOM 678 N N . GLN A 1 89 ? 8.423 2.351 -9.080 1.00 87.12 89 GLN A N 1
ATOM 679 C CA . GLN A 1 89 ? 9.870 2.336 -8.886 1.00 87.12 89 GLN A CA 1
ATOM 680 C C . GLN A 1 89 ? 10.518 1.058 -9.448 1.00 87.12 89 GLN A C 1
ATOM 682 O O . GLN A 1 89 ? 11.678 1.091 -9.873 1.00 87.12 89 GLN A O 1
ATOM 687 N N . ALA A 1 90 ? 9.799 -0.068 -9.449 1.00 83.31 90 ALA A N 1
ATOM 688 C CA . ALA A 1 90 ? 10.327 -1.346 -9.902 1.00 83.31 90 ALA A CA 1
ATOM 689 C C . ALA A 1 90 ? 10.564 -1.344 -11.420 1.00 83.31 90 ALA A C 1
ATOM 691 O O . ALA A 1 90 ? 9.654 -1.135 -12.216 1.00 83.31 90 ALA A O 1
ATOM 692 N N . LYS A 1 91 ? 11.815 -1.590 -11.826 1.00 72.00 91 LYS A N 1
ATOM 693 C CA . LYS A 1 91 ? 12.211 -1.577 -13.243 1.00 72.00 91 LYS A CA 1
ATOM 694 C C . LYS A 1 91 ? 11.933 -2.911 -13.944 1.00 72.00 91 LYS A C 1
ATOM 696 O O . LYS A 1 91 ? 11.225 -2.937 -14.940 1.00 72.00 91 LYS A O 1
ATOM 701 N N . LEU A 1 92 ? 12.503 -4.010 -13.435 1.00 67.62 92 LEU A N 1
ATOM 702 C CA . LEU A 1 92 ? 12.424 -5.345 -14.063 1.00 67.62 92 LEU A CA 1
ATOM 703 C C . LEU A 1 92 ? 12.007 -6.454 -13.085 1.00 67.62 92 LEU A C 1
ATOM 705 O O . LEU A 1 92 ? 11.276 -7.368 -13.461 1.00 67.62 92 LEU A O 1
ATOM 709 N N . ALA A 1 93 ? 12.428 -6.361 -11.822 1.00 75.44 93 ALA A N 1
ATOM 710 C CA . ALA A 1 93 ? 12.048 -7.294 -10.766 1.00 75.44 93 ALA A CA 1
ATOM 711 C C . ALA A 1 93 ? 10.820 -6.761 -10.017 1.00 75.44 93 ALA A C 1
ATOM 713 O O . ALA A 1 93 ? 10.948 -5.994 -9.065 1.00 75.44 93 ALA A O 1
ATOM 714 N N . VAL A 1 94 ? 9.622 -7.149 -10.459 1.00 79.12 94 VAL A N 1
ATOM 715 C CA . VAL A 1 94 ? 8.365 -6.717 -9.818 1.00 79.12 94 VAL A CA 1
ATOM 716 C C . VAL A 1 94 ? 7.892 -7.655 -8.709 1.00 79.12 94 VAL A C 1
ATOM 718 O O . VAL A 1 94 ? 6.817 -7.454 -8.153 1.00 79.12 94 VAL A O 1
ATOM 721 N N . GLY A 1 95 ? 8.677 -8.681 -8.379 1.00 80.12 95 GLY A N 1
ATOM 722 C CA . GLY A 1 95 ? 8.229 -9.747 -7.496 1.00 80.12 95 GLY A CA 1
ATOM 723 C C . GLY A 1 95 ? 7.824 -9.265 -6.103 1.00 80.12 95 GLY A C 1
ATOM 724 O O . GLY A 1 95 ? 6.709 -9.527 -5.658 1.00 80.12 95 GLY A O 1
ATOM 725 N N . GLU A 1 96 ? 8.694 -8.505 -5.4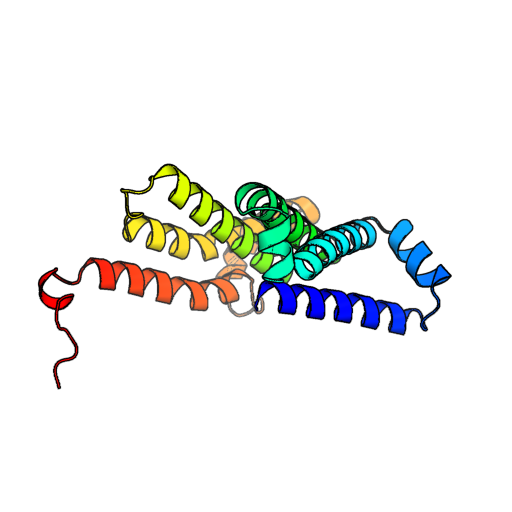41 1.00 82.56 96 GLU A N 1
ATOM 726 C CA . GLU A 1 96 ? 8.414 -7.921 -4.126 1.00 82.56 96 GLU A CA 1
ATOM 727 C C . GLU A 1 96 ? 7.207 -6.959 -4.130 1.00 82.56 96 GLU A C 1
ATOM 729 O O . GLU A 1 96 ? 6.292 -7.178 -3.328 1.00 82.56 96 GLU A O 1
ATOM 734 N N . PRO A 1 97 ? 7.105 -5.961 -5.037 1.00 85.88 97 PRO A N 1
ATOM 735 C CA . PRO A 1 97 ? 5.918 -5.108 -5.096 1.00 85.88 97 PRO A CA 1
ATOM 736 C C . PRO A 1 97 ? 4.633 -5.910 -5.304 1.00 85.88 97 PRO A C 1
ATOM 738 O O . PRO A 1 97 ? 3.620 -5.619 -4.668 1.00 85.88 97 PRO A O 1
ATOM 741 N N . LEU A 1 98 ? 4.674 -6.955 -6.133 1.00 83.62 98 LEU A N 1
ATOM 742 C CA . LEU A 1 98 ? 3.525 -7.813 -6.402 1.00 83.62 98 LEU A CA 1
ATOM 743 C C . LEU A 1 98 ? 3.063 -8.595 -5.172 1.00 83.62 98 LEU A C 1
ATOM 745 O O . LEU A 1 98 ? 1.859 -8.655 -4.913 1.00 83.62 98 LEU A O 1
ATOM 749 N N . VAL A 1 99 ? 3.998 -9.105 -4.365 1.00 84.44 99 VAL A N 1
ATOM 750 C CA . VAL A 1 99 ? 3.678 -9.685 -3.052 1.00 84.44 99 VAL A CA 1
ATOM 751 C C . VAL A 1 99 ? 2.992 -8.644 -2.165 1.00 84.44 99 VAL A C 1
ATOM 753 O O . VAL A 1 99 ? 1.937 -8.925 -1.592 1.00 84.44 99 VAL A O 1
ATOM 756 N N . MET A 1 100 ? 3.536 -7.428 -2.082 1.00 86.25 100 MET A N 1
ATOM 757 C CA . MET A 1 100 ? 2.985 -6.372 -1.224 1.00 86.25 100 MET A CA 1
ATOM 758 C C . MET A 1 100 ? 1.589 -5.912 -1.674 1.00 86.25 100 MET A C 1
ATOM 760 O O . MET A 1 100 ? 0.699 -5.762 -0.832 1.00 86.25 100 MET A O 1
ATOM 764 N N . ALA A 1 101 ? 1.347 -5.751 -2.982 1.00 85.00 101 ALA A N 1
ATOM 765 C CA . ALA A 1 101 ? 0.006 -5.484 -3.512 1.00 85.00 101 ALA A CA 1
ATOM 766 C C . ALA A 1 101 ? -0.958 -6.628 -3.234 1.00 85.00 101 ALA A C 1
ATOM 768 O O . ALA A 1 101 ? -2.069 -6.373 -2.772 1.00 85.00 101 ALA A O 1
ATOM 769 N N . GLY A 1 102 ? -0.547 -7.870 -3.499 1.00 82.44 102 GLY A N 1
ATOM 770 C CA . GLY A 1 102 ? -1.377 -9.047 -3.267 1.00 82.44 102 GLY A CA 1
ATOM 771 C C . GLY A 1 102 ? -1.826 -9.133 -1.810 1.00 82.44 102 GLY A C 1
ATOM 772 O O . GLY A 1 102 ? -3.020 -9.260 -1.536 1.00 82.44 102 GLY A O 1
ATOM 773 N N . LEU A 1 103 ? -0.893 -8.956 -0.869 1.00 84.44 103 LEU A N 1
ATOM 774 C CA . LEU A 1 103 ? -1.187 -8.930 0.565 1.00 84.44 103 LEU A CA 1
ATOM 775 C C . LEU A 1 103 ? -2.114 -7.770 0.948 1.00 84.44 103 LEU A C 1
ATOM 777 O O . LEU A 1 103 ? -3.084 -7.982 1.681 1.00 84.44 103 LEU A O 1
ATOM 781 N N . LEU A 1 104 ? -1.861 -6.555 0.449 1.00 86.50 104 LEU A N 1
ATOM 782 C CA . LEU A 1 104 ? -2.715 -5.398 0.727 1.00 86.50 104 LEU A CA 1
ATOM 783 C C . LEU A 1 104 ? -4.142 -5.621 0.211 1.00 86.50 104 LEU A C 1
ATOM 785 O O . LEU A 1 104 ? -5.103 -5.441 0.962 1.00 86.50 104 LEU A O 1
ATOM 789 N N . LEU A 1 105 ? -4.291 -6.024 -1.051 1.00 84.31 105 LEU A N 1
ATOM 790 C CA . LEU A 1 105 ? -5.589 -6.281 -1.672 1.00 84.31 105 LEU A CA 1
ATOM 791 C C . LEU A 1 105 ? -6.330 -7.405 -0.952 1.00 84.31 105 LEU A C 1
ATOM 793 O O . LEU A 1 105 ? -7.521 -7.264 -0.671 1.00 84.31 105 LEU A O 1
ATOM 797 N N . TRP A 1 106 ? -5.625 -8.471 -0.573 1.00 82.38 106 TRP A N 1
ATOM 798 C CA . TRP A 1 106 ? -6.193 -9.555 0.221 1.00 82.38 106 TRP A CA 1
ATOM 799 C C . TRP A 1 106 ? -6.709 -9.058 1.582 1.00 82.38 106 TRP A C 1
ATOM 801 O O . TRP A 1 106 ? -7.851 -9.346 1.947 1.00 82.38 106 TRP A O 1
ATOM 811 N N . LEU A 1 107 ? -5.939 -8.236 2.305 1.00 84.75 107 LEU A N 1
ATOM 812 C CA . LEU A 1 107 ? -6.367 -7.644 3.581 1.00 84.75 107 LEU A CA 1
ATOM 813 C C . LEU A 1 107 ? -7.567 -6.695 3.423 1.00 84.75 107 LEU A C 1
ATOM 815 O O . LEU A 1 107 ? -8.466 -6.676 4.273 1.00 84.75 107 LEU A O 1
ATOM 819 N N . LEU A 1 108 ? -7.610 -5.908 2.345 1.00 85.19 108 LEU A N 1
ATOM 820 C CA . LEU A 1 108 ? -8.735 -5.020 2.039 1.00 85.19 108 LEU A CA 1
ATOM 821 C C . LEU A 1 108 ? -9.996 -5.813 1.673 1.00 85.19 108 LEU A C 1
ATOM 823 O O . LEU A 1 108 ? -11.079 -5.487 2.167 1.00 85.19 108 LEU A O 1
ATOM 827 N N . ALA A 1 109 ? -9.860 -6.879 0.885 1.00 82.75 109 ALA A N 1
ATOM 828 C CA . ALA A 1 109 ? -10.952 -7.788 0.552 1.00 82.75 109 ALA A CA 1
ATOM 829 C C . ALA A 1 109 ? -11.477 -8.500 1.805 1.00 82.75 109 ALA A C 1
ATOM 831 O O . ALA A 1 109 ? -12.683 -8.502 2.055 1.00 82.75 109 ALA A O 1
ATOM 832 N N . PHE A 1 110 ? -10.582 -9.013 2.657 1.00 81.00 110 PHE A N 1
ATOM 833 C CA . PHE A 1 110 ? -10.943 -9.601 3.948 1.00 81.00 110 PHE A CA 1
ATOM 834 C C . PHE A 1 110 ? -11.741 -8.623 4.812 1.00 81.00 110 PHE A C 1
ATOM 836 O O . PHE A 1 110 ? -12.772 -8.977 5.390 1.00 81.00 110 PHE A O 1
ATOM 843 N N . ARG A 1 111 ? -11.321 -7.357 4.843 1.00 83.38 111 ARG A N 1
ATOM 844 C CA . ARG A 1 111 ? -12.054 -6.299 5.537 1.00 83.38 111 ARG A CA 1
ATOM 845 C C . ARG A 1 111 ? -13.434 -6.042 4.938 1.00 83.38 111 ARG A C 1
ATOM 847 O O . ARG A 1 111 ? -14.385 -5.829 5.687 1.00 83.38 111 ARG A O 1
ATOM 854 N N . ALA A 1 112 ? -13.541 -5.975 3.615 1.00 81.88 112 ALA A N 1
ATOM 855 C CA . ALA A 1 112 ? -14.807 -5.735 2.931 1.00 81.88 112 ALA A CA 1
ATOM 856 C C . ALA A 1 112 ? -15.796 -6.877 3.203 1.00 81.88 112 ALA A C 1
ATOM 858 O O . ALA A 1 112 ? -16.930 -6.611 3.601 1.00 81.88 112 ALA A O 1
ATOM 859 N N . MET A 1 113 ? -15.328 -8.128 3.128 1.00 75.88 113 MET A N 1
ATOM 860 C CA . MET A 1 113 ? -16.102 -9.307 3.523 1.00 75.88 113 MET A CA 1
ATOM 861 C C . MET A 1 113 ? -16.566 -9.199 4.980 1.00 75.88 113 MET A C 1
ATOM 863 O O . MET A 1 113 ? -17.758 -9.317 5.248 1.00 75.88 113 MET A O 1
ATOM 867 N N . ALA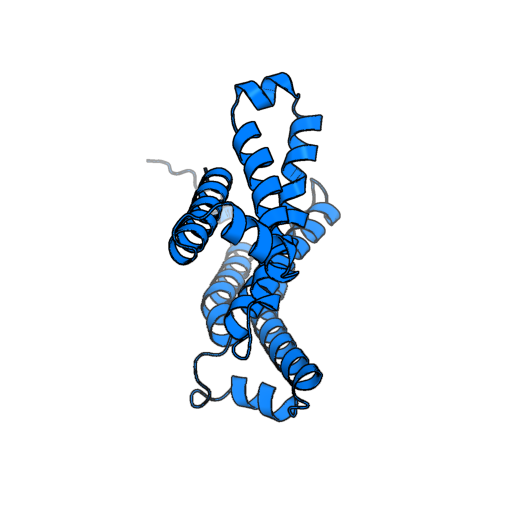 A 1 114 ? -15.669 -8.876 5.919 1.00 74.75 114 ALA A N 1
ATOM 868 C CA . ALA A 1 114 ? -16.022 -8.717 7.334 1.00 74.75 114 ALA A CA 1
ATOM 869 C C . ALA A 1 114 ? -17.117 -7.663 7.580 1.00 74.75 114 ALA A C 1
ATOM 871 O O . ALA A 1 114 ? -17.915 -7.812 8.500 1.00 74.75 114 ALA A O 1
ATOM 872 N N . ARG A 1 115 ? -17.170 -6.600 6.765 1.00 74.62 115 ARG A N 1
ATOM 873 C CA . ARG A 1 115 ? -18.239 -5.591 6.844 1.00 74.62 115 ARG A CA 1
ATOM 874 C C . ARG A 1 115 ? -19.561 -6.096 6.270 1.00 74.62 115 ARG A C 1
ATOM 876 O O . ARG A 1 115 ? -20.602 -5.795 6.843 1.00 74.62 115 ARG A O 1
ATOM 883 N N . GLY A 1 116 ? -19.516 -6.848 5.170 1.00 69.38 116 GLY A N 1
ATOM 884 C CA . GLY A 1 116 ? -20.702 -7.401 4.508 1.00 69.38 116 GLY A CA 1
ATOM 885 C C . GLY A 1 116 ? -21.430 -8.466 5.334 1.00 69.38 116 GLY A C 1
ATOM 886 O O . GLY A 1 116 ? -22.652 -8.536 5.284 1.00 69.38 116 GLY A O 1
ATOM 887 N N . PHE A 1 117 ? -20.709 -9.243 6.150 1.00 62.34 117 PHE A N 1
ATOM 888 C CA . PHE A 1 117 ? -21.308 -10.270 7.019 1.00 62.34 117 PHE A CA 1
ATOM 889 C C . PHE A 1 117 ? -21.876 -9.734 8.358 1.00 62.34 117 PHE A C 1
ATOM 891 O O . PHE A 1 117 ? -22.431 -10.507 9.140 1.00 62.34 117 PHE A O 1
ATOM 898 N N . GLY A 1 118 ? -21.814 -8.416 8.606 1.00 54.09 118 GLY A N 1
ATOM 899 C CA . GLY A 1 118 ? -22.462 -7.739 9.740 1.00 54.09 118 GLY A CA 1
ATOM 900 C C . GLY A 1 118 ? -21.923 -8.100 11.138 1.00 54.09 118 GLY A C 1
ATOM 901 O O . GLY A 1 118 ? -21.126 -9.016 11.317 1.00 54.09 118 GLY A O 1
ATOM 902 N N . SER A 1 119 ? -22.389 -7.383 12.171 1.00 51.69 119 SER A N 1
ATOM 903 C CA . SER A 1 119 ? -21.959 -7.555 13.576 1.00 51.69 119 SER A CA 1
ATOM 904 C C . SER A 1 119 ? -22.332 -8.910 14.211 1.00 51.69 119 SER A C 1
ATOM 906 O O . SER A 1 119 ? -21.908 -9.185 15.331 1.00 51.69 119 SER A O 1
ATOM 908 N N . ALA A 1 120 ? -23.104 -9.757 13.515 1.00 61.62 120 ALA A N 1
ATOM 909 C CA . ALA A 1 120 ? -23.557 -11.071 13.985 1.00 61.62 120 ALA A CA 1
ATOM 910 C C . ALA A 1 120 ? -22.959 -12.271 13.208 1.00 61.62 120 ALA A C 1
ATOM 912 O O . ALA A 1 120 ? -23.002 -13.397 13.702 1.00 61.62 120 ALA A O 1
ATOM 913 N N . GLY A 1 121 ? -22.376 -12.076 12.017 1.00 52.38 121 GLY A N 1
ATOM 914 C CA . GLY A 1 121 ? -21.989 -13.167 11.115 1.00 52.38 121 GLY A CA 1
ATOM 915 C C . GLY A 1 121 ? -20.481 -13.376 11.035 1.00 52.38 121 GLY A C 1
ATOM 916 O O . GLY A 1 121 ? -19.792 -12.744 10.238 1.00 52.38 121 GLY A O 1
ATOM 917 N N . ARG A 1 122 ? -19.942 -14.298 11.840 1.00 67.19 122 ARG A N 1
ATOM 918 C CA . ARG A 1 122 ? -18.537 -14.735 11.735 1.00 67.19 122 ARG A CA 1
ATOM 919 C C . ARG A 1 122 ? -18.259 -15.195 10.298 1.00 67.19 122 ARG A C 1
ATOM 921 O O . ARG A 1 122 ? -18.950 -16.092 9.819 1.00 67.19 122 ARG A O 1
ATOM 928 N N . ILE A 1 123 ? -17.237 -14.635 9.638 1.00 68.50 123 ILE A N 1
ATOM 929 C CA . ILE A 1 123 ? -16.791 -15.126 8.322 1.00 68.50 123 ILE A CA 1
ATOM 930 C C . ILE A 1 123 ? -16.554 -16.636 8.460 1.00 68.50 123 ILE A C 1
ATOM 932 O O . ILE A 1 123 ? -15.807 -17.043 9.361 1.00 68.50 123 ILE A O 1
ATOM 936 N N . PRO A 1 124 ? -17.186 -17.483 7.626 1.00 78.00 124 PRO A N 1
ATOM 937 C CA . PRO A 1 124 ? -17.038 -18.918 7.766 1.00 78.00 124 PRO A CA 1
ATOM 938 C C . PRO A 1 124 ? -15.550 -19.268 7.626 1.00 78.00 124 PRO A C 1
ATOM 940 O O . PRO A 1 124 ? -14.922 -18.840 6.657 1.00 78.00 124 PRO A O 1
ATOM 943 N N . PRO A 1 125 ? -14.958 -20.048 8.547 1.00 76.94 125 PRO A N 1
ATOM 944 C CA . PRO A 1 125 ? -13.520 -20.327 8.531 1.00 76.94 125 PRO A CA 1
ATOM 945 C C . PRO A 1 125 ? -13.034 -20.944 7.218 1.00 76.94 125 PRO A C 1
ATOM 947 O O . PRO A 1 125 ? -11.916 -20.687 6.795 1.00 76.94 125 PRO A O 1
ATOM 950 N N . ARG A 1 126 ? -13.910 -21.682 6.524 1.00 76.62 126 ARG A N 1
ATOM 951 C CA . ARG A 1 126 ? -13.677 -22.177 5.160 1.00 76.62 126 ARG A CA 1
ATOM 952 C C . ARG A 1 126 ? -13.468 -21.065 4.125 1.00 76.62 126 ARG A C 1
ATOM 954 O O . ARG A 1 126 ? -12.629 -21.230 3.257 1.00 76.62 126 ARG A O 1
ATOM 961 N N . ALA A 1 127 ? -14.176 -19.938 4.219 1.00 79.12 127 ALA A N 1
ATOM 962 C CA . ALA A 1 127 ? -13.983 -18.804 3.313 1.00 79.12 127 ALA A CA 1
ATOM 963 C C . ALA A 1 127 ? -12.678 -18.055 3.613 1.00 79.12 127 ALA A C 1
ATOM 965 O O . ALA A 1 127 ? -12.002 -17.617 2.689 1.00 79.12 127 ALA A O 1
ATOM 966 N N . VAL A 1 128 ? -12.290 -17.960 4.892 1.00 77.06 128 VAL A N 1
ATOM 967 C CA . VAL A 1 128 ? -10.978 -17.419 5.290 1.00 77.06 128 VAL A CA 1
ATOM 968 C C . VAL A 1 128 ? -9.851 -18.319 4.789 1.00 77.06 128 VAL A C 1
ATOM 970 O O . VAL A 1 128 ? -8.878 -17.843 4.220 1.00 77.06 128 VAL A O 1
ATOM 973 N N . ALA A 1 129 ? -9.996 -19.630 4.957 1.00 79.69 129 ALA A N 1
ATOM 974 C CA . ALA A 1 129 ? -9.002 -20.581 4.495 1.00 79.69 129 ALA A CA 1
ATOM 975 C C . ALA A 1 129 ? -8.912 -20.640 2.968 1.00 79.69 129 ALA A C 1
ATOM 977 O O . ALA A 1 129 ? -7.810 -20.707 2.436 1.00 79.69 129 ALA A O 1
ATOM 978 N N . LEU A 1 130 ? -10.044 -20.548 2.263 1.00 81.00 130 LEU A N 1
ATOM 979 C CA . LEU A 1 130 ? -10.064 -20.467 0.805 1.00 81.00 130 LEU A CA 1
ATOM 980 C C . LEU A 1 130 ? -9.374 -19.190 0.311 1.00 81.00 130 LEU A C 1
ATOM 982 O O . LEU A 1 130 ? -8.556 -19.269 -0.596 1.00 81.00 130 LEU A O 1
ATOM 986 N N . SER A 1 131 ? -9.636 -18.026 0.918 1.00 77.75 131 SER A N 1
ATOM 987 C CA . SER A 1 131 ? -8.984 -16.779 0.492 1.00 77.75 131 SER A CA 1
ATOM 988 C C . SER A 1 131 ? -7.473 -16.788 0.745 1.00 77.75 131 SER A C 1
ATOM 990 O O . SER A 1 131 ? -6.722 -16.246 -0.059 1.00 77.75 131 SER A O 1
ATOM 992 N N . LEU A 1 132 ? -7.022 -17.431 1.827 1.00 80.12 132 LEU A N 1
ATOM 993 C CA . LEU A 1 132 ? -5.603 -17.656 2.116 1.00 80.12 132 LEU A CA 1
ATOM 994 C C . LEU A 1 132 ? -4.963 -18.644 1.132 1.00 80.12 132 LEU A C 1
ATOM 996 O O . LEU A 1 132 ? -3.858 -18.404 0.656 1.00 80.12 132 LEU A O 1
ATOM 1000 N N . ALA A 1 133 ? -5.661 -19.735 0.803 1.00 78.88 133 ALA A N 1
ATOM 1001 C CA . ALA A 1 133 ? -5.182 -20.742 -0.141 1.00 78.88 133 ALA A CA 1
ATOM 1002 C C . ALA A 1 133 ? -5.096 -20.201 -1.579 1.00 78.88 133 ALA A C 1
ATOM 1004 O O . ALA A 1 133 ? -4.184 -20.563 -2.315 1.00 78.88 133 ALA A O 1
ATOM 1005 N N . LEU A 1 134 ? -6.008 -19.302 -1.966 1.00 82.19 134 LEU A N 1
ATOM 1006 C CA . LEU A 1 134 ? -6.010 -18.659 -3.282 1.00 82.19 134 LEU A CA 1
ATOM 1007 C C . LEU A 1 134 ? -4.986 -17.524 -3.411 1.00 82.19 134 LEU A C 1
ATOM 1009 O O . LEU A 1 134 ? -4.672 -17.131 -4.530 1.00 82.19 134 LEU A O 1
ATOM 1013 N N . ALA A 1 135 ? -4.429 -17.013 -2.310 1.00 80.38 135 ALA A N 1
ATOM 1014 C CA . ALA A 1 135 ? -3.508 -15.880 -2.351 1.00 80.38 135 ALA A CA 1
ATOM 1015 C C . ALA A 1 135 ? -2.231 -16.171 -3.160 1.00 80.38 135 ALA A C 1
ATOM 1017 O O . ALA A 1 135 ? -1.841 -15.352 -3.983 1.00 80.38 135 ALA A O 1
ATOM 1018 N N . ALA A 1 136 ? -1.599 -17.337 -2.986 1.00 79.00 136 ALA A N 1
ATOM 1019 C CA . ALA A 1 136 ? -0.395 -17.691 -3.745 1.00 79.00 136 ALA A CA 1
ATOM 1020 C C . ALA A 1 136 ? -0.666 -17.916 -5.254 1.00 79.00 136 ALA A C 1
ATOM 1022 O O . ALA A 1 136 ? 0.050 -17.319 -6.060 1.00 79.00 136 ALA A O 1
ATOM 1023 N N . PRO A 1 137 ? -1.712 -18.668 -5.666 1.00 81.00 137 PRO A N 1
ATOM 1024 C CA . PRO A 1 137 ? -2.121 -18.759 -7.070 1.00 81.00 137 PRO A CA 1
ATOM 1025 C C . PRO A 1 137 ? -2.441 -17.402 -7.704 1.00 81.00 137 PRO A C 1
ATOM 1027 O O . PRO A 1 137 ? -2.017 -17.131 -8.823 1.00 81.00 137 PRO A O 1
ATOM 1030 N N . LEU A 1 138 ? -3.155 -16.526 -6.989 1.00 83.06 138 LEU A N 1
ATOM 1031 C CA . LEU A 1 138 ? -3.482 -15.186 -7.484 1.00 83.06 138 LEU A CA 1
ATOM 1032 C C . LEU A 1 138 ? -2.230 -14.320 -7.657 1.00 83.06 138 LEU A C 1
ATOM 1034 O O . LEU A 1 138 ? -2.145 -13.570 -8.626 1.00 83.06 138 LEU A O 1
ATOM 1038 N N . THR A 1 139 ? -1.241 -14.453 -6.772 1.00 82.56 139 THR A N 1
ATOM 1039 C CA . THR A 1 139 ? 0.057 -13.784 -6.929 1.00 82.56 139 THR A CA 1
ATOM 1040 C C . THR A 1 139 ? 0.814 -14.312 -8.154 1.00 82.56 139 THR A C 1
ATOM 1042 O O . THR A 1 139 ? 1.338 -13.505 -8.918 1.00 82.56 139 THR A O 1
ATOM 1045 N N . ALA A 1 140 ? 0.824 -15.629 -8.399 1.00 82.25 140 ALA A N 1
ATOM 1046 C CA . ALA A 1 140 ? 1.443 -16.211 -9.600 1.00 82.25 140 ALA A CA 1
ATOM 1047 C C . ALA A 1 140 ? 0.752 -15.739 -10.894 1.00 82.25 140 ALA A C 1
ATOM 1049 O O . ALA A 1 140 ? 1.415 -15.372 -11.863 1.00 82.25 140 ALA A O 1
ATOM 1050 N N . LEU A 1 141 ? -0.585 -15.678 -10.895 1.00 85.06 141 LEU A N 1
ATOM 1051 C CA . LEU A 1 141 ? -1.363 -15.145 -12.017 1.00 85.06 141 LEU A CA 1
ATOM 1052 C C . LEU A 1 141 ? -1.098 -13.653 -12.242 1.00 85.06 141 LEU A C 1
ATOM 1054 O O . LEU A 1 141 ? -0.973 -13.223 -13.386 1.00 85.06 141 LEU A O 1
ATOM 1058 N N . GLY A 1 142 ? -0.982 -12.867 -11.169 1.00 83.69 142 GLY A N 1
ATOM 1059 C CA . GLY A 1 142 ? -0.629 -11.450 -11.253 1.00 83.69 142 GLY A CA 1
ATOM 1060 C C . GLY A 1 142 ? 0.761 -11.225 -11.853 1.00 83.69 142 GLY A C 1
ATOM 1061 O O . GLY A 1 142 ? 0.942 -10.302 -12.645 1.00 83.69 142 GLY A O 1
ATOM 1062 N N . GLU A 1 143 ? 1.725 -12.087 -11.521 1.00 84.81 143 GLU A N 1
ATOM 1063 C CA . GLU A 1 143 ? 3.088 -12.029 -12.056 1.00 84.81 143 GLU A CA 1
ATOM 1064 C C . GLU A 1 143 ? 3.071 -12.335 -13.553 1.00 84.81 143 GLU A C 1
ATOM 1066 O O . GLU A 1 143 ? 3.577 -11.547 -14.356 1.00 84.81 143 GLU A O 1
ATOM 1071 N N . ALA A 1 144 ? 2.421 -13.441 -13.929 1.00 83.75 144 ALA A N 1
ATOM 1072 C CA . ALA A 1 144 ? 2.281 -13.856 -15.317 1.00 83.75 144 ALA A CA 1
ATOM 1073 C C . ALA A 1 144 ? 1.580 -12.782 -16.162 1.00 83.75 144 ALA A C 1
ATOM 1075 O O . ALA A 1 144 ? 2.073 -12.417 -17.228 1.00 83.75 144 ALA A O 1
ATOM 1076 N N . ALA A 1 145 ? 0.481 -12.212 -15.657 1.00 84.56 145 ALA A N 1
ATOM 1077 C CA . ALA A 1 145 ? -0.254 -11.150 -16.336 1.00 84.56 145 ALA A CA 1
ATOM 1078 C C . ALA A 1 145 ? 0.596 -9.885 -16.526 1.00 84.56 145 ALA A C 1
ATOM 1080 O O . ALA A 1 145 ? 0.571 -9.286 -17.601 1.00 84.56 145 ALA A O 1
ATOM 1081 N N . TRP A 1 146 ? 1.375 -9.481 -15.517 1.00 83.50 146 TRP A N 1
ATOM 1082 C CA . TRP A 1 146 ? 2.233 -8.302 -15.631 1.00 83.50 146 TRP A CA 1
ATOM 1083 C C . TRP A 1 146 ? 3.293 -8.467 -16.721 1.00 83.50 146 TRP A C 1
ATOM 1085 O O . TRP A 1 146 ? 3.419 -7.605 -17.592 1.00 83.50 146 TRP A O 1
ATOM 1095 N N . TYR A 1 147 ? 4.038 -9.574 -16.701 1.00 82.88 147 TYR A N 1
ATOM 1096 C CA . TYR A 1 147 ? 5.088 -9.821 -17.690 1.00 82.88 147 TYR A CA 1
ATOM 1097 C C . TYR A 1 147 ? 4.521 -10.059 -19.094 1.00 82.88 147 TYR A C 1
ATOM 1099 O O . TYR A 1 147 ? 5.108 -9.579 -20.066 1.00 82.88 147 TYR A O 1
ATOM 1107 N N . ALA A 1 148 ? 3.359 -10.700 -19.214 1.00 84.62 148 ALA A N 1
ATOM 1108 C CA . ALA A 1 148 ? 2.670 -10.836 -20.492 1.00 84.62 148 ALA A CA 1
ATOM 1109 C C . ALA A 1 148 ? 2.280 -9.472 -21.081 1.00 84.62 148 ALA A C 1
ATOM 1111 O O . ALA A 1 148 ? 2.562 -9.197 -22.243 1.00 84.62 148 ALA A O 1
ATOM 1112 N N . LEU A 1 149 ? 1.703 -8.577 -20.272 1.00 85.00 149 LEU A N 1
ATOM 1113 C CA . LEU A 1 149 ? 1.263 -7.256 -20.735 1.00 85.00 149 LEU A CA 1
ATOM 1114 C C . LEU A 1 149 ? 2.418 -6.278 -20.985 1.00 85.00 149 LEU A C 1
ATOM 1116 O O . LEU A 1 149 ? 2.321 -5.436 -21.876 1.00 85.00 149 LEU A O 1
ATOM 1120 N N . LYS A 1 150 ? 3.486 -6.330 -20.181 1.00 82.50 150 LYS A N 1
ATOM 1121 C CA . LYS A 1 150 ? 4.600 -5.372 -20.276 1.00 82.50 150 LYS A CA 1
ATOM 1122 C C . LYS A 1 150 ? 5.719 -5.804 -21.203 1.00 82.50 150 LYS A C 1
ATOM 1124 O O . LYS A 1 150 ? 6.336 -4.943 -21.821 1.00 82.50 150 LYS A O 1
ATOM 1129 N N . VAL A 1 151 ? 6.005 -7.098 -21.252 1.00 82.38 151 VAL A N 1
ATOM 1130 C CA . VAL A 1 151 ? 7.169 -7.649 -21.959 1.00 82.38 151 VAL A CA 1
ATOM 1131 C C . VAL A 1 151 ? 6.734 -8.535 -23.130 1.00 82.38 151 VAL A C 1
ATOM 1133 O O . VAL A 1 151 ? 7.565 -8.895 -23.953 1.00 82.38 151 VAL A O 1
ATOM 1136 N N . GLY A 1 152 ? 5.442 -8.868 -23.248 1.00 83.44 152 GLY A N 1
ATOM 1137 C CA . GLY A 1 152 ? 4.962 -9.812 -24.261 1.00 83.44 152 GLY A CA 1
ATOM 1138 C C . GLY A 1 152 ? 5.390 -11.253 -23.972 1.00 83.44 152 GLY A C 1
ATOM 1139 O O . GLY A 1 152 ? 5.463 -12.065 -24.887 1.00 83.44 152 GLY A O 1
ATOM 1140 N N . ALA A 1 153 ? 5.729 -11.562 -22.717 1.00 84.25 153 ALA A N 1
ATOM 1141 C CA . ALA A 1 153 ? 6.168 -12.892 -22.316 1.00 84.25 153 ALA A CA 1
ATOM 1142 C C . ALA A 1 153 ? 5.007 -13.900 -22.344 1.00 84.25 153 ALA A C 1
ATOM 1144 O O . ALA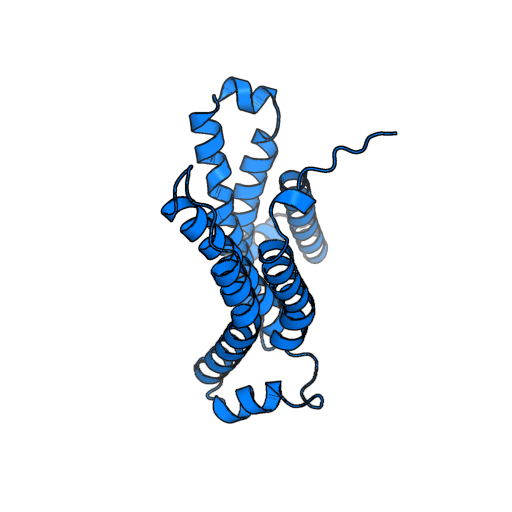 A 1 153 ? 3.872 -13.544 -22.027 1.00 84.25 153 ALA A O 1
ATOM 1145 N N . ASP A 1 154 ? 5.298 -15.162 -22.672 1.00 87.44 154 ASP A N 1
ATOM 1146 C CA . ASP A 1 154 ? 4.293 -16.229 -22.663 1.00 87.44 154 ASP A CA 1
ATOM 1147 C C . ASP A 1 154 ? 3.767 -16.474 -21.231 1.00 87.44 154 ASP A C 1
ATOM 1149 O O . ASP A 1 154 ? 4.538 -16.881 -20.349 1.00 87.44 154 ASP A O 1
ATOM 1153 N N . PRO A 1 155 ? 2.461 -16.253 -20.972 1.00 86.00 155 PRO A N 1
ATOM 1154 C CA . PRO A 1 155 ? 1.870 -16.488 -19.661 1.00 86.00 155 PRO A CA 1
ATOM 1155 C C . PRO A 1 155 ? 2.016 -17.938 -19.191 1.00 86.00 155 PRO A C 1
ATOM 1157 O O . PRO A 1 155 ? 2.193 -18.170 -17.994 1.00 86.00 155 PRO A O 1
ATOM 1160 N N . LEU A 1 156 ? 1.942 -18.914 -20.105 1.00 85.75 156 LEU A N 1
ATOM 1161 C CA . LEU A 1 156 ? 2.006 -20.332 -19.744 1.00 85.75 156 LEU A CA 1
ATOM 1162 C C . LEU A 1 156 ? 3.415 -20.721 -19.301 1.00 85.75 156 LEU A C 1
ATOM 1164 O O . LEU A 1 156 ? 3.563 -21.358 -18.257 1.00 85.75 156 LEU A O 1
ATOM 1168 N N . ALA A 1 157 ? 4.444 -20.267 -20.017 1.00 83.06 157 ALA A N 1
ATOM 1169 C CA . ALA A 1 157 ? 5.834 -20.435 -19.602 1.00 83.06 157 ALA A CA 1
ATOM 1170 C C . ALA A 1 157 ? 6.118 -19.807 -18.223 1.00 83.06 157 ALA A C 1
ATOM 1172 O O . ALA A 1 157 ? 6.819 -20.402 -17.406 1.00 83.06 157 ALA A O 1
ATOM 1173 N N . LEU A 1 158 ? 5.542 -18.639 -17.918 1.00 81.62 158 LEU A N 1
ATOM 1174 C CA . LEU A 1 158 ? 5.711 -17.972 -16.617 1.00 81.62 158 LEU A CA 1
ATOM 1175 C C . LEU A 1 158 ? 4.994 -18.691 -15.467 1.00 81.62 158 LEU A C 1
ATOM 1177 O O . LEU A 1 158 ? 5.505 -18.741 -14.342 1.00 81.62 158 LEU A O 1
ATOM 1181 N N . LEU A 1 159 ? 3.823 -19.268 -15.736 1.00 84.06 159 LEU A N 1
ATOM 1182 C CA . LEU A 1 159 ? 3.128 -20.118 -14.771 1.00 84.06 159 LEU A CA 1
ATOM 1183 C C . LEU A 1 159 ? 3.878 -21.436 -14.552 1.00 84.06 159 LEU A C 1
ATOM 1185 O O . LEU A 1 159 ? 4.018 -21.867 -13.410 1.00 84.06 159 LEU A O 1
ATOM 1189 N N . ALA A 1 160 ? 4.426 -22.036 -15.611 1.00 83.69 160 ALA A N 1
ATOM 1190 C CA . ALA A 1 160 ? 5.275 -23.220 -15.506 1.00 83.69 160 ALA A CA 1
ATOM 1191 C C . ALA A 1 160 ? 6.563 -22.926 -14.717 1.00 83.69 160 ALA A C 1
ATOM 1193 O O . ALA A 1 160 ? 6.960 -23.723 -13.869 1.00 83.69 160 ALA A O 1
ATOM 1194 N N . ALA A 1 161 ? 7.160 -21.745 -14.901 1.00 80.56 161 ALA A N 1
ATOM 1195 C CA . ALA A 1 161 ? 8.336 -21.310 -14.148 1.00 80.56 161 ALA A CA 1
ATOM 1196 C C . ALA A 1 161 ? 8.072 -21.185 -12.635 1.00 80.56 161 ALA A C 1
ATOM 1198 O O . ALA A 1 161 ? 8.987 -21.364 -11.834 1.00 80.56 161 ALA A O 1
ATOM 1199 N N . ASN A 1 162 ? 6.824 -20.936 -12.218 1.00 79.25 162 ASN A N 1
ATOM 1200 C CA . ASN A 1 162 ? 6.429 -20.951 -10.805 1.00 79.25 162 ASN A CA 1
ATOM 1201 C C . ASN A 1 162 ? 6.421 -22.367 -10.190 1.00 79.25 162 ASN A C 1
ATOM 1203 O O . ASN A 1 162 ? 6.276 -22.488 -8.976 1.00 79.25 162 ASN A O 1
ATOM 1207 N N . LEU A 1 163 ? 6.581 -23.431 -10.984 1.00 80.31 163 LEU A N 1
ATOM 1208 C CA . LEU A 1 163 ? 6.670 -24.818 -10.509 1.00 80.31 163 LEU A CA 1
ATOM 1209 C C . LEU A 1 163 ? 8.117 -25.327 -10.418 1.00 80.31 163 LEU A C 1
ATOM 1211 O O . LEU A 1 163 ? 8.358 -26.391 -9.853 1.00 80.31 163 LEU A O 1
ATOM 1215 N N . THR A 1 164 ? 9.081 -24.571 -10.944 1.00 76.94 164 THR A N 1
ATOM 1216 C CA . THR A 1 164 ? 10.495 -24.962 -11.013 1.00 76.94 164 THR A CA 1
ATOM 1217 C C . THR A 1 164 ? 11.344 -24.139 -10.049 1.00 76.94 164 THR A C 1
ATOM 1219 O O . THR A 1 164 ? 11.245 -22.915 -10.037 1.00 76.94 164 THR A O 1
ATOM 1222 N N . ALA A 1 165 ? 12.236 -24.784 -9.291 1.00 72.31 165 ALA A N 1
ATOM 1223 C CA . ALA A 1 165 ? 13.174 -24.087 -8.399 1.00 72.31 165 ALA A CA 1
ATOM 1224 C C . ALA A 1 165 ? 14.299 -23.348 -9.150 1.00 72.31 165 ALA A C 1
ATOM 1226 O O . ALA A 1 165 ? 14.946 -22.465 -8.591 1.00 72.31 165 ALA A O 1
ATOM 1227 N N . GLU A 1 166 ? 14.518 -23.686 -10.422 1.00 70.56 166 GLU A N 1
ATOM 1228 C CA . GLU A 1 166 ? 15.571 -23.112 -11.271 1.00 70.56 166 GLU A CA 1
ATOM 1229 C C . GLU A 1 166 ? 15.336 -21.630 -11.594 1.00 70.56 166 GLU A C 1
ATOM 1231 O O . GLU A 1 166 ? 16.271 -20.883 -11.869 1.00 70.56 166 GLU A O 1
ATOM 1236 N N . ALA A 1 167 ? 14.085 -21.178 -11.506 1.00 63.50 167 ALA A N 1
ATOM 1237 C CA . ALA A 1 167 ? 13.665 -19.832 -11.872 1.00 63.50 167 ALA A CA 1
ATOM 1238 C C . ALA A 1 167 ? 13.882 -18.774 -10.766 1.00 63.50 167 ALA A C 1
ATOM 1240 O O . ALA A 1 167 ? 13.409 -17.643 -10.918 1.00 63.50 167 ALA A O 1
ATOM 1241 N N . GLY A 1 168 ? 14.557 -19.130 -9.666 1.00 72.19 168 GLY A N 1
ATOM 1242 C CA . GLY A 1 168 ? 14.772 -18.268 -8.499 1.00 72.19 168 GLY A CA 1
ATOM 1243 C C . GLY A 1 168 ? 13.547 -18.142 -7.582 1.00 72.19 168 GLY A C 1
ATOM 1244 O O . GLY A 1 168 ? 12.533 -18.818 -7.754 1.00 72.19 168 GLY A O 1
ATOM 1245 N N . THR A 1 169 ? 13.628 -17.272 -6.570 1.00 73.56 169 THR A N 1
ATOM 1246 C CA . THR A 1 169 ? 12.543 -17.061 -5.598 1.00 73.56 169 THR A CA 1
ATOM 1247 C C . THR A 1 169 ? 11.397 -16.258 -6.210 1.00 73.56 169 THR A C 1
ATOM 1249 O O . THR A 1 169 ? 11.442 -15.033 -6.328 1.00 73.56 169 THR A O 1
ATOM 1252 N N . ARG A 1 170 ? 10.330 -16.962 -6.593 1.00 79.50 170 ARG A N 1
ATOM 1253 C CA . ARG A 1 170 ? 9.128 -16.342 -7.156 1.00 79.50 170 ARG A CA 1
ATOM 1254 C C . ARG A 1 170 ? 8.213 -15.765 -6.067 1.00 79.50 170 ARG A C 1
ATOM 1256 O O . ARG A 1 170 ? 8.158 -16.299 -4.958 1.00 79.50 170 ARG A O 1
ATOM 1263 N N . PRO A 1 171 ? 7.424 -14.719 -6.367 1.00 77.81 171 PRO A N 1
ATOM 1264 C CA . PRO A 1 171 ? 6.452 -14.117 -5.446 1.00 77.81 171 PRO A CA 1
ATOM 1265 C C . PRO A 1 171 ? 5.537 -15.123 -4.742 1.00 77.81 171 PRO A C 1
ATOM 1267 O O . PRO A 1 171 ? 5.315 -15.042 -3.533 1.00 77.81 171 PRO A O 1
ATOM 1270 N N . ALA A 1 172 ? 5.032 -16.113 -5.482 1.00 77.81 172 ALA A N 1
ATOM 1271 C CA . ALA A 1 172 ? 4.146 -17.136 -4.934 1.00 77.81 172 ALA A CA 1
ATOM 1272 C C . ALA A 1 172 ? 4.836 -18.007 -3.869 1.00 77.81 172 ALA A C 1
ATOM 1274 O O . ALA A 1 172 ? 4.191 -18.420 -2.904 1.00 77.81 172 ALA A O 1
ATOM 1275 N N . TRP A 1 173 ? 6.149 -18.220 -3.995 1.00 79.69 173 TRP A N 1
ATOM 1276 C CA . TRP A 1 173 ? 6.955 -19.023 -3.071 1.00 79.69 173 TRP A CA 1
ATOM 1277 C C . TRP A 1 173 ? 7.221 -18.290 -1.755 1.00 79.69 173 TRP A C 1
ATOM 1279 O O . TRP A 1 173 ? 7.493 -18.928 -0.744 1.00 79.69 173 TRP A O 1
ATOM 1289 N N . VAL A 1 174 ? 7.084 -16.962 -1.742 1.00 79.31 174 VAL A N 1
ATOM 1290 C CA . VAL A 1 174 ? 7.121 -16.146 -0.520 1.00 79.31 174 VAL A CA 1
ATOM 1291 C C . VAL A 1 174 ? 5.757 -16.149 0.175 1.00 79.31 174 VAL A C 1
ATOM 1293 O O . VAL A 1 174 ? 5.667 -16.254 1.396 1.00 79.31 174 VAL A O 1
ATOM 1296 N N . VAL A 1 175 ? 4.671 -16.070 -0.599 1.00 78.69 175 VAL A N 1
ATOM 1297 C CA . VAL A 1 175 ? 3.300 -15.968 -0.069 1.00 78.69 175 VAL A CA 1
ATOM 1298 C C . VAL A 1 175 ? 2.789 -17.302 0.485 1.00 78.69 175 VAL A C 1
ATOM 1300 O O . VAL A 1 175 ? 2.170 -17.333 1.553 1.00 78.69 175 VAL A O 1
ATOM 1303 N N . ALA A 1 176 ? 3.053 -18.409 -0.214 1.00 79.31 176 ALA A N 1
ATOM 1304 C CA . ALA A 1 176 ? 2.579 -19.740 0.160 1.00 79.31 176 ALA A CA 1
ATOM 1305 C C . ALA A 1 176 ? 2.981 -20.171 1.588 1.00 79.31 176 ALA A C 1
ATOM 1307 O O . ALA A 1 176 ? 2.077 -20.476 2.370 1.00 79.31 176 ALA A O 1
ATOM 1308 N N . PRO A 1 177 ? 4.265 -20.153 2.000 1.00 80.12 177 PRO A N 1
ATOM 1309 C CA . PRO A 1 177 ? 4.667 -20.638 3.324 1.00 80.12 177 PRO A CA 1
ATOM 1310 C C . PRO A 1 177 ? 4.102 -19.805 4.483 1.00 80.12 177 PRO A C 1
ATOM 1312 O O . PRO A 1 177 ? 3.978 -20.319 5.591 1.00 80.12 177 PRO A O 1
ATOM 1315 N N . ILE A 1 178 ? 3.716 -18.546 4.250 1.00 77.44 178 ILE A N 1
ATOM 1316 C CA . ILE A 1 178 ? 3.133 -17.673 5.280 1.00 77.44 178 ILE A CA 1
ATOM 1317 C C . ILE A 1 178 ? 1.628 -17.941 5.434 1.00 77.44 178 ILE A C 1
ATOM 1319 O O . ILE A 1 178 ? 1.115 -18.040 6.551 1.00 77.44 178 ILE A O 1
ATOM 1323 N N . LEU A 1 179 ? 0.900 -18.058 4.319 1.00 78.81 179 LEU A N 1
ATOM 1324 C CA . LEU A 1 179 ? -0.567 -18.067 4.332 1.00 78.81 179 LEU A CA 1
ATOM 1325 C C . LEU A 1 179 ? -1.181 -19.473 4.393 1.00 78.81 179 LEU A C 1
ATOM 1327 O O . LEU A 1 179 ? -2.242 -19.635 5.005 1.00 78.81 179 LEU A O 1
ATOM 1331 N N . LEU A 1 180 ? -0.524 -20.499 3.836 1.00 77.19 180 LEU A N 1
ATOM 1332 C CA . LEU A 1 180 ? -1.034 -21.880 3.861 1.00 77.19 180 LEU A CA 1
ATOM 1333 C C . LEU A 1 180 ? -1.184 -22.433 5.292 1.00 77.19 180 LEU A C 1
ATOM 1335 O O . LEU A 1 180 ? -2.252 -22.964 5.611 1.00 77.19 180 LEU A O 1
ATOM 1339 N N . PRO A 1 181 ? -0.193 -22.278 6.197 1.00 80.19 181 PRO A N 1
ATOM 1340 C CA . PRO A 1 181 ? -0.327 -22.751 7.575 1.00 80.19 181 PRO A CA 1
ATOM 1341 C C . PRO A 1 181 ? -1.466 -22.049 8.318 1.00 80.19 181 PRO A C 1
ATOM 1343 O O . PRO A 1 181 ? -2.186 -22.671 9.101 1.00 80.19 181 PRO A O 1
ATOM 1346 N N . LEU A 1 182 ? -1.682 -20.763 8.028 1.00 78.56 182 LEU A N 1
ATOM 1347 C CA . LEU A 1 182 ? -2.778 -19.979 8.590 1.00 78.56 182 LEU A CA 1
ATOM 1348 C C . LEU A 1 182 ? -4.143 -20.496 8.092 1.00 78.56 182 LEU A C 1
ATOM 1350 O O . LEU A 1 182 ? -5.091 -20.624 8.874 1.00 78.56 182 LEU A O 1
ATOM 1354 N N . ALA A 1 183 ? -4.236 -20.866 6.811 1.00 78.69 183 ALA A N 1
ATOM 1355 C CA . ALA A 1 183 ? -5.429 -21.471 6.218 1.00 78.69 183 ALA A CA 1
ATOM 1356 C C . ALA A 1 183 ? -5.759 -22.817 6.879 1.00 78.69 183 ALA A C 1
ATOM 1358 O O . 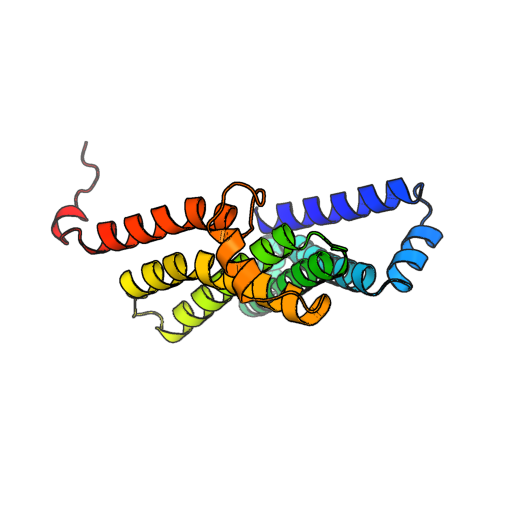ALA A 1 183 ? -6.889 -23.051 7.312 1.00 78.69 183 ALA A O 1
ATOM 1359 N N . VAL A 1 184 ? -4.755 -23.679 7.048 1.00 78.62 184 VAL A N 1
ATOM 1360 C CA . VAL A 1 184 ? -4.919 -24.978 7.714 1.00 78.62 184 VAL A CA 1
ATOM 1361 C C . VAL A 1 184 ? -5.331 -24.783 9.175 1.00 78.62 184 VAL A C 1
ATOM 1363 O O . VAL A 1 184 ? -6.317 -25.369 9.627 1.00 78.62 184 VAL A O 1
ATOM 1366 N N . ALA A 1 185 ? -4.655 -23.897 9.910 1.00 80.62 185 ALA A N 1
ATOM 1367 C CA . ALA A 1 185 ? -4.971 -23.612 11.307 1.00 80.62 185 ALA A CA 1
ATOM 1368 C C . ALA A 1 185 ? -6.403 -23.078 11.495 1.00 80.62 185 ALA A C 1
ATOM 1370 O O . ALA A 1 185 ? -7.075 -23.455 12.460 1.00 80.62 185 ALA A O 1
ATOM 1371 N N . THR A 1 186 ? -6.898 -22.232 10.585 1.00 78.75 186 THR A N 1
ATOM 1372 C CA . THR A 1 186 ? -8.277 -21.711 10.649 1.00 78.75 186 THR A CA 1
ATOM 1373 C C . THR A 1 186 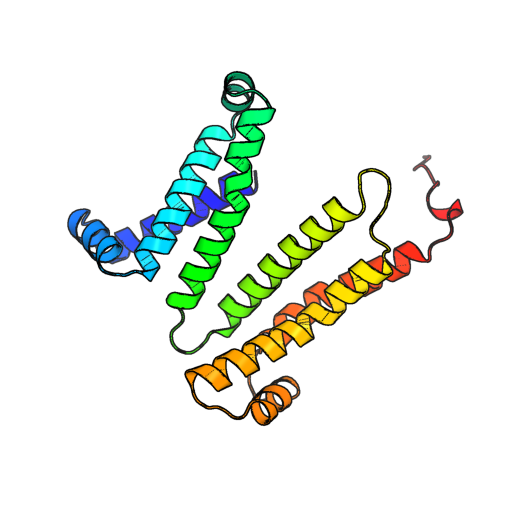? -9.319 -22.807 10.411 1.00 78.75 186 THR A C 1
ATOM 1375 O O . THR A 1 186 ? -10.293 -22.875 11.166 1.00 78.75 186 THR A O 1
ATOM 1378 N N . ILE A 1 187 ? -9.094 -23.722 9.460 1.00 77.56 187 ILE A N 1
ATOM 1379 C CA . ILE A 1 187 ? -9.961 -24.897 9.242 1.00 77.56 187 ILE A CA 1
ATOM 1380 C C . ILE A 1 187 ? -9.941 -25.819 10.465 1.00 77.56 187 ILE A C 1
ATOM 1382 O O . ILE A 1 187 ? -10.999 -26.208 10.963 1.00 77.56 187 ILE A O 1
ATOM 1386 N N . LEU A 1 188 ? -8.758 -26.151 10.986 1.00 82.00 188 LEU A N 1
ATOM 1387 C CA . LEU A 1 188 ? -8.618 -27.056 12.131 1.00 82.00 188 LEU A CA 1
ATOM 1388 C C . LEU A 1 188 ? -9.266 -26.480 13.398 1.00 82.00 188 LEU A C 1
ATOM 1390 O O . LEU A 1 188 ? -9.978 -27.191 14.109 1.00 82.00 188 LEU A O 1
ATOM 1394 N N . ARG A 1 189 ? -9.099 -25.177 13.664 1.00 78.12 189 ARG A N 1
ATOM 1395 C CA . ARG A 1 189 ? -9.779 -24.490 14.778 1.00 78.12 189 ARG A CA 1
ATOM 1396 C C . ARG A 1 189 ? -11.296 -24.468 14.607 1.00 78.12 189 ARG A C 1
ATOM 1398 O O . ARG A 1 189 ? -12.013 -24.539 15.603 1.00 78.12 189 ARG A O 1
ATOM 1405 N N . ALA A 1 190 ? -11.796 -24.394 13.375 1.00 75.19 190 ALA A N 1
ATOM 1406 C CA . ALA A 1 190 ? -13.229 -24.450 13.095 1.00 75.19 190 ALA A CA 1
ATOM 1407 C C . ALA A 1 190 ? -13.838 -25.821 13.402 1.00 75.19 190 ALA A C 1
ATOM 1409 O O . ALA A 1 190 ? -14.974 -25.879 13.864 1.00 75.19 190 ALA A O 1
ATOM 1410 N N . ARG A 1 191 ? -13.066 -26.895 13.196 1.00 76.25 191 ARG A N 1
ATOM 1411 C CA . ARG A 1 191 ? -13.472 -28.285 13.451 1.00 76.25 191 ARG A CA 1
ATOM 1412 C C . ARG A 1 191 ? -13.443 -28.685 14.932 1.00 76.25 191 ARG A C 1
ATOM 1414 O O . ARG A 1 191 ? -13.986 -29.728 15.274 1.00 76.25 191 ARG A O 1
ATOM 1421 N N . ARG A 1 192 ? -12.837 -27.885 15.825 1.00 73.69 192 ARG A N 1
ATOM 1422 C CA . ARG A 1 192 ? -12.808 -28.195 17.267 1.00 73.69 192 ARG A CA 1
ATOM 1423 C C . ARG A 1 192 ? -14.217 -28.092 17.883 1.00 73.69 192 ARG A C 1
ATOM 1425 O O . ARG A 1 192 ? -14.809 -27.005 17.789 1.00 73.69 192 ARG A O 1
ATOM 1432 N N . PRO A 1 193 ? -14.719 -29.161 18.541 1.00 62.66 193 PRO A N 1
ATOM 1433 C CA . PRO A 1 193 ? -16.042 -29.179 19.163 1.00 62.66 193 PRO A CA 1
ATOM 1434 C C . PRO A 1 193 ? -16.166 -28.106 20.253 1.00 62.66 193 PRO A C 1
ATOM 1436 O O . PRO A 1 193 ? -15.182 -27.744 20.904 1.00 62.66 193 PRO A O 1
ATOM 1439 N N . ALA A 1 194 ? -17.381 -27.581 20.446 1.00 59.66 194 ALA A N 1
ATOM 1440 C CA . ALA A 1 194 ? -17.664 -26.462 21.352 1.00 59.66 194 ALA A CA 1
ATOM 1441 C C . ALA A 1 194 ? -17.211 -26.720 22.805 1.00 59.66 194 ALA A C 1
ATOM 1443 O O . ALA A 1 194 ? -16.737 -25.797 23.464 1.00 59.66 194 ALA A O 1
ATOM 1444 N N . ALA A 1 195 ? -17.242 -27.978 23.256 1.00 57.06 195 ALA A N 1
ATOM 1445 C CA . ALA A 1 195 ? -16.799 -28.397 24.588 1.00 57.06 195 ALA A CA 1
ATOM 1446 C C . ALA A 1 195 ? -15.303 -28.128 24.867 1.00 57.06 195 ALA A C 1
ATOM 1448 O O . ALA A 1 195 ? -14.923 -27.873 26.004 1.00 57.06 195 ALA A O 1
ATOM 1449 N N . ALA A 1 196 ? -14.445 -28.097 23.839 1.00 54.91 196 ALA A N 1
ATOM 1450 C CA . ALA A 1 196 ? -13.013 -27.820 23.999 1.00 54.91 196 ALA A CA 1
ATOM 1451 C C . ALA A 1 196 ? -12.677 -26.316 24.095 1.00 54.91 196 ALA A C 1
ATOM 1453 O O . ALA A 1 196 ? -11.525 -25.960 24.337 1.00 54.91 196 ALA A O 1
ATOM 1454 N N . ARG A 1 197 ? -13.655 -25.420 23.876 1.00 55.53 197 ARG A N 1
ATOM 1455 C CA . ARG A 1 197 ? -13.469 -23.954 23.930 1.00 55.53 197 ARG A CA 1
ATOM 1456 C C . ARG A 1 197 ? -13.745 -23.355 25.314 1.00 55.53 197 ARG A C 1
ATOM 1458 O O . ARG A 1 197 ? -13.480 -22.175 25.504 1.00 55.53 197 ARG A O 1
ATOM 1465 N N . LEU A 1 198 ? -14.257 -24.156 26.251 1.00 52.31 198 LEU A N 1
ATOM 1466 C CA . LEU A 1 198 ? -14.677 -23.746 27.597 1.00 52.31 198 LEU A CA 1
ATOM 1467 C C . LEU A 1 198 ? -13.832 -24.379 28.713 1.00 52.31 198 LEU A C 1
ATOM 1469 O O . LEU A 1 198 ? -14.346 -24.631 29.795 1.00 52.31 198 LEU A O 1
ATOM 1473 N N . ARG A 1 199 ? -12.537 -24.629 28.496 1.00 50.62 199 ARG A N 1
ATOM 1474 C CA . ARG A 1 199 ? -11.629 -24.802 29.638 1.00 50.62 199 ARG A CA 1
ATOM 1475 C C . ARG A 1 199 ? -11.148 -23.416 30.074 1.00 50.62 199 ARG A C 1
ATOM 1477 O O . ARG A 1 199 ? -10.257 -22.885 29.409 1.00 50.62 199 ARG A O 1
ATOM 1484 N N . PRO A 1 200 ? -11.715 -22.799 31.130 1.00 53.22 200 PRO A N 1
ATOM 1485 C CA . PRO A 1 200 ? -10.986 -21.754 31.825 1.00 53.22 200 PRO A CA 1
ATOM 1486 C C . PRO A 1 200 ? -9.671 -22.366 32.310 1.00 53.22 200 PRO A C 1
ATOM 1488 O O . PRO A 1 200 ? -9.629 -23.529 32.719 1.00 53.22 200 PRO A O 1
ATOM 1491 N N . ALA A 1 201 ? -8.591 -21.597 32.216 1.00 53.97 201 ALA A N 1
ATOM 1492 C CA . ALA A 1 201 ? -7.386 -21.883 32.969 1.00 53.97 201 ALA A CA 1
ATOM 1493 C C . ALA A 1 201 ? -7.780 -21.866 34.454 1.00 53.97 201 ALA A C 1
ATOM 1495 O O . ALA A 1 201 ? -7.981 -20.804 35.032 1.00 53.97 201 ALA A O 1
ATOM 1496 N N . ALA A 1 202 ? -8.012 -23.046 35.018 1.00 52.97 202 ALA A N 1
ATOM 1497 C CA . ALA A 1 202 ? -8.224 -23.256 36.436 1.00 52.97 202 ALA A CA 1
ATOM 1498 C C . ALA A 1 202 ? -7.054 -24.102 36.936 1.00 52.97 202 ALA A C 1
ATOM 1500 O O . ALA A 1 202 ? -7.080 -25.326 36.801 1.00 52.97 202 ALA A O 1
ATOM 1501 N N . ALA A 1 203 ? -6.012 -23.399 37.379 1.00 45.34 203 ALA A N 1
ATOM 1502 C CA . ALA A 1 203 ? -5.171 -23.636 38.556 1.00 45.34 203 ALA A CA 1
ATOM 1503 C C . ALA A 1 203 ? -3.924 -22.753 38.423 1.00 45.34 203 ALA A C 1
ATOM 1505 O O . ALA A 1 203 ? -3.185 -22.938 37.428 1.00 45.34 203 ALA A O 1
#

Foldseek 3Di:
DVLLVVLVVLVVVLVVVCVVVVVDVVSSVVVCVVDPLSVLSVVLSVLSVVLNVCPDPVSCVVCDVPRNVVSVVVVLVSLVSNLVSVQVPDDPPCQVSLLSVLVSVLVVVVVVVVVVLDPPGDDQLLVLLVSLVCSLVVSLQVVLVVCCVPVVDDSVVSSVLVVDCVNPDGNSNVSCVVRNVVSVVSVVVSPDDPVVVPDDPDD

pLDDT: mean 84.26, std 11.76, range [45.34, 98.19]

Secondary structure (DSSP, 8-state):
-HHHHHHHHHHHHHHHHHHHTTT-HHHHHHHHHH-HHHHHHHHHHHHHHHHHHT-SHHHHHHHHHHHHHHHHTTHHHHHHHHHHHHHHH-SS--HHHHHHHHHHHHHHHHHHHHHHTTTT-PPPHHHHHHHHHHHHHHHHHHHHHHHHHHH---HHHHHHHTT-GGG-S-HHHHHHHHHHHHHHHHHHHHHS-GGGG------